Protein 5JR4 (pdb70)

Foldseek 3Di:
DWKFFPVGDIADPQADEDEDEFEWDQEAEAPGWTKDWQQRTMWDADPCLVPKKKKKWFAFKAFDQLQVPWKFWWKDFPRDIAGPRHDGIDGIDIHRGRDIGGGGIMMIIGTDPLAFFQSAAAFDFTMKIWMWMDIPPDGRTYIHIYTYGYHHTHGYDDAAKDKNDDDWDDDADPPFGKFWTDIWMAGAAWFWKKKFKDADAQDPQQFFHAFPDPFFDKPFKGKGKAAPNGTGHGPHIGIQTTHHSDIGDPRIMIGMDGRPDDIDDGDGDGDMDMDMDTD/DVDDDDDDDDDDD

Organism: Escherichia coli (strain UTI89 / UPEC) (NCBI:txid364106)

Solvent-accessible surface area: 13588 Å² total; per-residue (Å²): 13,17,2,106,1,67,79,53,64,59,2,91,113,39,13,35,77,6,60,0,103,2,116,10,47,85,89,5,49,95,62,100,84,3,70,3,61,0,31,80,36,0,47,0,38,2,34,130,39,127,92,28,39,3,36,0,14,1,23,118,2,35,9,89,45,10,2,116,78,16,17,66,17,64,0,66,2,93,60,52,69,51,84,13,65,14,108,72,69,10,88,140,24,75,14,96,37,123,80,45,101,60,0,30,2,12,0,72,0,40,8,44,116,75,14,13,0,30,14,0,114,56,52,34,47,0,0,23,0,37,0,72,4,36,22,94,136,74,116,39,74,45,79,0,38,0,33,0,46,0,72,40,51,0,40,2,61,30,63,42,23,53,26,46,40,162,109,15,82,10,97,10,66,71,62,102,23,59,28,99,8,96,1,42,2,25,0,25,164,85,77,90,4,5,0,66,0,37,43,99,29,51,38,117,51,55,11,20,3,45,31,72,15,114,63,76,75,3,119,10,6,1,0,24,0,24,53,127,79,88,84,8,37,5,97,69,91,22,83,26,22,79,0,19,49,50,67,44,67,0,33,4,35,0,28,24,9,141,68,78,45,148,37,60,50,12,65,3,58,0,79,0,8,0,34,20,57,97,200,72,57,0,41,0,25,0,48,10,107,14,89,137

Structure (mmCIF, N/CA/C/O backbone):
data_5JR4
#
_entry.id   5JR4
#
_cell.length_a   122.320
_cell.length_b   33.030
_cell.length_c   72.450
_cell.angle_alpha   90.00
_cell.angle_beta   120.62
_cell.angle_gamma   90.00
#
_symmetry.space_group_name_H-M   'C 1 2 1'
#
loop_
_entity.id
_entity.type
_entity.pdbx_description
1 polymer 'Type 1 fimbiral adhesin FimH'
2 polymer 'FimG N-terminal extension'
3 non-polymer GLYCEROL
4 non-polymer 'CALCIUM ION'
5 water water
#
loop_
_atom_site.group_PDB
_atom_site.id
_atom_site.type_symbol
_atom_site.label_atom_id
_atom_site.label_alt_id
_atom_site.label_comp_id
_atom_site.label_asym_id
_atom_site.label_entity_id
_atom_site.label_seq_id
_atom_site.pdbx_PDB_ins_code
_atom_site.Cartn_x
_atom_site.Cartn_y
_atom_site.Cartn_z
_atom_site.occupancy
_atom_site.B_iso_or_equiv
_atom_site.auth_seq_id
_atom_site.auth_comp_id
_atom_site.auth_asym_id
_atom_site.auth_atom_id
_atom_site.pdbx_PDB_model_num
ATOM 1 N N . PHE A 1 1 ? 42.565 -33.710 225.983 1.00 28.81 1 PHE A N 1
ATOM 2 C CA . PHE A 1 1 ? 42.041 -33.120 224.774 1.00 31.10 1 PHE A CA 1
ATOM 3 C C . PHE A 1 1 ? 40.997 -32.046 224.943 1.00 31.08 1 PHE A C 1
ATOM 4 O O . PHE A 1 1 ? 39.907 -32.285 225.368 1.00 34.62 1 PHE A O 1
ATOM 12 N N . ALA A 1 2 ? 41.351 -30.846 224.571 1.00 37.22 2 ALA A N 1
ATOM 13 C CA . ALA A 1 2 ? 40.442 -29.752 224.658 1.00 34.77 2 ALA A CA 1
ATOM 14 C C . ALA A 1 2 ? 40.462 -28.921 223.391 1.00 25.12 2 ALA A C 1
ATOM 15 O O . ALA A 1 2 ? 41.372 -28.965 222.627 1.00 24.97 2 ALA A O 1
ATOM 17 N N . CYS A 1 3 ? 39.425 -28.150 223.207 1.00 24.96 3 CYS A N 1
ATOM 18 C CA . CYS A 1 3 ? 39.272 -27.288 222.071 1.00 27.43 3 CYS A CA 1
ATOM 19 C C . CYS A 1 3 ? 38.842 -25.881 222.477 1.00 27.58 3 CYS A C 1
ATOM 20 O O . CYS A 1 3 ? 38.319 -25.658 223.506 1.00 27.00 3 CYS A O 1
ATOM 23 N N . LYS A 1 4 ? 39.073 -24.937 221.608 1.00 30.47 4 LYS A N 1
ATOM 24 C CA . LYS A 1 4 ? 38.712 -23.568 221.841 1.00 37.74 4 LYS A CA 1
ATOM 25 C C . LYS A 1 4 ? 38.481 -22.833 220.536 1.00 40.71 4 LYS A C 1
ATOM 26 O O . LYS A 1 4 ? 39.101 -23.085 219.559 1.00 35.38 4 LYS A O 1
ATOM 32 N N . THR A 1 5 ? 37.568 -21.893 220.584 1.00 43.81 5 THR A N 1
ATOM 33 C CA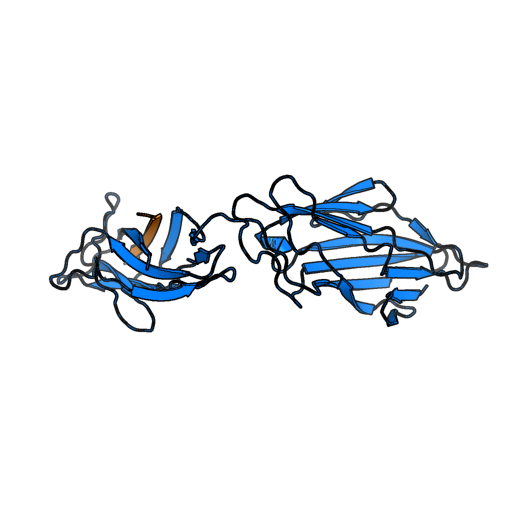 . THR A 1 5 ? 37.206 -21.053 219.493 1.00 35.39 5 THR A CA 1
ATOM 34 C C . THR A 1 5 ? 38.070 -19.863 219.502 1.00 39.52 5 THR A C 1
ATOM 35 O O . THR A 1 5 ? 38.697 -19.581 220.483 1.00 38.75 5 THR A O 1
ATOM 39 N N . ALA A 1 6 ? 38.093 -19.166 218.378 1.00 40.08 6 ALA A N 1
ATOM 40 C CA . ALA A 1 6 ? 38.852 -17.929 218.247 1.00 36.37 6 ALA A CA 1
ATOM 41 C C . ALA A 1 6 ? 38.216 -16.802 219.057 1.00 44.26 6 ALA A C 1
ATOM 42 O O . ALA A 1 6 ? 38.891 -15.845 219.437 1.00 47.20 6 ALA A O 1
ATOM 44 N N . ASN A 1 7 ? 36.918 -16.922 219.323 1.00 41.39 7 ASN A N 1
ATOM 45 C CA . ASN A 1 7 ? 36.194 -15.892 220.061 1.00 43.25 7 ASN A CA 1
ATOM 46 C C . ASN A 1 7 ? 35.922 -16.259 221.521 1.00 44.70 7 ASN A C 1
ATOM 47 O O . ASN A 1 7 ? 34.916 -15.840 222.093 1.00 43.42 7 ASN A O 1
ATOM 52 N N . GLY A 1 8 ? 36.812 -17.047 222.117 1.00 40.64 8 GLY A N 1
ATOM 53 C CA . GLY A 1 8 ? 36.736 -17.329 223.540 1.00 40.09 8 GLY A CA 1
ATOM 54 C C . GLY A 1 8 ? 36.151 -18.670 223.948 1.00 43.83 8 GLY A C 1
ATOM 55 O O . GLY A 1 8 ? 36.773 -19.407 224.714 1.00 36.89 8 GLY A O 1
ATOM 56 N N . THR A 1 9 ? 34.956 -18.981 223.450 1.00 45.70 9 THR A N 1
ATOM 57 C CA . THR A 1 9 ? 34.226 -20.183 223.859 1.00 40.68 9 THR A CA 1
ATOM 58 C C . THR A 1 9 ? 35.049 -21.458 223.673 1.00 42.70 9 THR A C 1
ATOM 59 O O . THR A 1 9 ? 35.642 -21.676 222.618 1.00 42.13 9 THR A O 1
ATOM 63 N N . ALA A 1 10 ? 35.083 -22.294 224.706 1.00 45.91 10 ALA A N 1
ATOM 64 C CA . ALA A 1 10 ? 35.880 -23.514 224.676 1.00 38.01 10 ALA A CA 1
ATOM 65 C C . ALA A 1 10 ? 35.064 -24.741 225.070 1.00 32.74 10 ALA A C 1
ATOM 66 O O . ALA A 1 10 ? 33.981 -24.623 225.643 1.00 27.01 10 ALA A O 1
ATOM 68 N N . ILE A 1 11 ? 35.590 -25.920 224.750 1.00 31.85 11 ILE A N 1
ATOM 69 C CA . ILE A 1 11 ? 34.990 -27.176 225.187 1.00 35.16 11 ILE A CA 1
ATOM 70 C C . ILE A 1 11 ? 36.039 -28.038 225.886 1.00 33.67 11 ILE A C 1
ATOM 71 O O . ILE A 1 11 ? 37.027 -28.438 225.272 1.00 33.03 11 ILE A O 1
ATOM 76 N N . PRO A 1 12 ? 35.825 -28.327 227.178 1.00 33.29 12 PRO A N 1
ATOM 77 C CA . PRO A 1 12 ? 36.798 -29.053 228.000 1.00 31.36 12 PRO A CA 1
ATOM 78 C C . PRO A 1 12 ? 36.829 -30.553 227.727 1.00 30.78 12 PRO A C 1
ATOM 79 O O . PRO A 1 12 ? 36.178 -31.033 226.799 1.00 33.71 12 PRO A O 1
ATOM 83 N N . ILE A 1 13 ? 37.588 -31.277 228.544 1.00 37.01 13 ILE A N 1
ATOM 84 C CA . ILE A 1 13 ? 37.703 -32.726 228.424 1.00 38.59 13 ILE A CA 1
ATOM 85 C C . ILE A 1 13 ? 36.361 -33.410 228.656 1.00 39.25 13 ILE A C 1
ATOM 86 O O . ILE A 1 13 ? 35.689 -33.154 229.655 1.00 42.88 13 ILE A O 1
ATOM 91 N N . GLY A 1 14 ? 35.977 -34.281 227.728 1.00 34.20 14 GLY A N 1
ATOM 92 C CA . GLY A 1 14 ? 34.737 -35.023 227.845 1.00 32.19 14 GLY A CA 1
ATOM 93 C C . GLY A 1 14 ? 33.741 -34.663 226.763 1.00 40.94 14 GLY A C 1
ATOM 94 O O . GLY A 1 14 ? 32.660 -35.246 226.681 1.00 45.67 14 GLY A O 1
ATOM 95 N N . GLY A 1 15 ? 34.107 -33.699 225.926 1.00 38.04 15 GLY A N 1
ATOM 96 C CA . GLY A 1 15 ? 33.234 -33.257 224.857 1.00 32.68 15 GLY A CA 1
ATOM 97 C C . GLY A 1 15 ? 32.271 -32.180 225.312 1.00 31.94 15 GLY A C 1
ATOM 98 O O . GLY A 1 15 ? 32.396 -31.646 226.414 1.00 34.72 15 GLY A O 1
ATOM 99 N N . GLY A 1 16 ? 31.305 -31.861 224.458 1.00 34.89 16 GLY A N 1
ATOM 100 C CA . GLY A 1 16 ? 30.357 -30.799 224.737 1.00 32.30 16 GLY A CA 1
ATOM 101 C C . GLY A 1 16 ? 30.102 -29.973 223.493 1.00 32.13 16 GLY A C 1
ATOM 102 O O . GLY A 1 16 ? 30.714 -30.211 222.455 1.00 28.35 16 GLY A O 1
ATOM 103 N N . SER A 1 17 ? 29.202 -28.999 223.596 1.00 41.51 17 SER A N 1
ATOM 104 C CA . SER A 1 17 ? 28.826 -28.182 222.446 1.00 26.10 17 SER A CA 1
ATOM 105 C C . SER A 1 17 ? 29.304 -26.740 222.586 1.00 30.03 17 SER A C 1
ATOM 106 O O . SER A 1 17 ? 29.569 -26.269 223.692 1.00 33.57 17 SER A O 1
ATOM 109 N N . ALA A 1 18 ? 29.409 -26.046 221.456 1.00 31.12 18 ALA A N 1
ATOM 110 C CA . ALA A 1 18 ? 29.815 -24.643 221.446 1.00 28.85 18 ALA A CA 1
ATOM 111 C C . ALA A 1 18 ? 29.299 -23.926 220.203 1.00 38.27 18 ALA A C 1
ATOM 112 O O . ALA A 1 18 ? 29.216 -24.513 219.123 1.00 36.53 18 ALA A O 1
ATOM 114 N N . ASN A 1 19 ? 28.954 -22.652 220.361 1.00 36.26 19 ASN A N 1
ATOM 115 C CA . ASN A 1 19 ? 28.477 -21.847 219.244 1.00 24.34 19 ASN A CA 1
ATOM 116 C C . ASN A 1 19 ? 29.599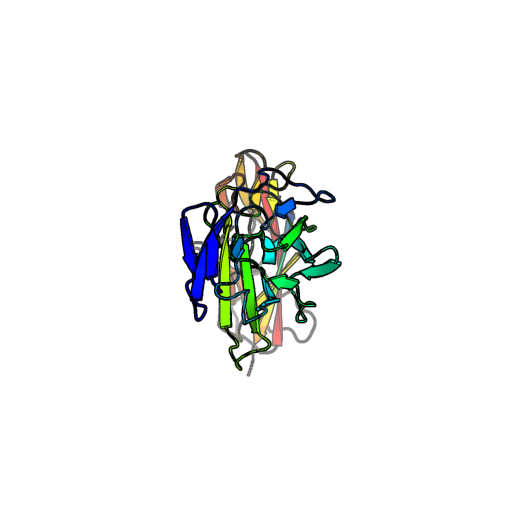 -21.038 218.605 1.00 29.29 19 ASN A C 1
ATOM 117 O O . ASN A 1 19 ? 30.208 -20.184 219.250 1.00 35.28 19 ASN A O 1
ATOM 122 N N . VAL A 1 20 ? 29.865 -21.316 217.333 1.00 34.17 20 VAL A N 1
ATOM 123 C CA . VAL A 1 20 ? 30.875 -20.589 216.573 1.00 25.44 20 VAL A CA 1
ATOM 124 C C . VAL A 1 20 ? 30.204 -19.549 215.683 1.00 26.00 20 VAL A C 1
ATOM 125 O O . VAL A 1 20 ? 29.179 -19.824 215.061 1.00 33.19 20 VAL A O 1
ATOM 129 N N . TYR A 1 21 ? 30.777 -18.351 215.633 1.00 28.78 21 TYR A N 1
ATOM 130 C CA . TYR A 1 21 ? 30.217 -17.268 214.835 1.00 30.66 21 TYR A CA 1
ATOM 131 C C . TYR A 1 21 ? 31.175 -16.872 213.717 1.00 34.11 21 TYR A C 1
ATOM 132 O O . TYR A 1 21 ? 32.222 -16.274 213.967 1.00 28.56 21 TYR A O 1
ATOM 141 N N . VAL A 1 22 ? 30.812 -17.206 212.481 1.00 36.64 22 VAL A N 1
ATOM 142 C CA . VAL A 1 22 ? 31.719 -16.998 211.356 1.00 34.34 22 VAL A CA 1
ATOM 143 C C . VAL A 1 22 ? 31.307 -15.833 210.460 1.00 23.57 22 VAL A C 1
ATOM 144 O O . VAL A 1 22 ? 30.121 -15.561 210.277 1.00 28.30 22 VAL A O 1
ATOM 148 N N . ASN A 1 23 ? 32.302 -15.139 209.915 1.00 22.12 23 ASN A N 1
ATOM 149 C CA . ASN A 1 23 ? 32.058 -14.119 208.905 1.00 26.55 23 ASN A CA 1
ATOM 150 C C . ASN A 1 23 ? 31.964 -14.761 207.528 1.00 30.08 23 ASN A C 1
ATOM 151 O O . ASN A 1 23 ? 32.788 -15.603 207.171 1.00 33.64 23 ASN A O 1
ATOM 156 N N . LEU A 1 24 ? 30.959 -14.369 206.755 1.00 29.69 24 LEU A N 1
ATOM 157 C CA . LEU A 1 24 ? 30.767 -14.944 205.431 1.00 25.14 24 LEU A CA 1
ATOM 158 C C . LEU A 1 24 ? 30.805 -13.880 204.350 1.00 22.15 24 LEU A C 1
ATOM 159 O O . LEU A 1 24 ? 30.525 -12.709 204.608 1.00 26.04 24 LEU A O 1
ATOM 164 N N . ALA A 1 25 ? 31.159 -14.295 203.138 1.00 24.49 25 ALA A N 1
ATOM 165 C CA . ALA A 1 25 ? 31.091 -13.413 201.984 1.00 23.50 25 ALA A CA 1
ATOM 166 C C . ALA A 1 25 ? 29.654 -12.941 201.804 1.00 25.18 25 ALA A C 1
ATOM 167 O O . ALA A 1 25 ? 28.748 -13.757 201.634 1.00 20.48 25 ALA A O 1
ATOM 169 N N . PRO A 1 26 ? 29.440 -11.618 201.853 1.00 24.67 26 PRO A N 1
ATOM 170 C CA . PRO A 1 26 ? 28.094 -11.043 201.783 1.00 23.07 26 PRO A CA 1
ATOM 171 C C . PRO A 1 26 ? 27.466 -11.212 200.403 1.00 24.29 26 PRO A C 1
ATOM 172 O O . PRO A 1 26 ? 26.248 -11.107 200.258 1.00 23.11 26 PRO A O 1
ATOM 176 N N . VAL A 1 27 ? 28.301 -11.467 199.400 1.00 22.97 27 VAL A N 1
ATOM 177 C CA . VAL A 1 27 ? 27.824 -11.694 198.042 1.00 20.31 27 VAL A CA 1
ATOM 178 C C . VAL A 1 27 ? 28.503 -12.911 197.423 1.00 22.12 27 VAL A C 1
ATOM 179 O O . VAL A 1 27 ? 29.728 -12.960 197.304 1.00 15.89 27 VAL A O 1
ATOM 183 N N . VAL A 1 28 ? 27.698 -13.897 197.038 1.00 23.48 28 VAL A N 1
ATOM 184 C CA . VAL A 1 28 ? 28.204 -15.067 196.333 1.00 26.63 28 VAL A CA 1
ATOM 185 C C . VAL A 1 28 ? 27.199 -15.478 195.257 1.00 23.76 28 VAL A C 1
ATOM 186 O O . VAL A 1 28 ? 25.991 -15.491 195.493 1.00 27.96 28 VAL A O 1
ATOM 190 N N . ASN A 1 29 ? 27.699 -15.787 194.066 1.00 20.01 29 ASN A N 1
ATOM 191 C CA . ASN A 1 29 ? 26.825 -16.093 192.940 1.00 21.22 29 ASN A CA 1
ATOM 192 C C . ASN A 1 29 ? 26.984 -17.531 192.459 1.00 24.93 29 ASN A C 1
ATOM 193 O O . ASN A 1 29 ? 27.874 -18.251 192.913 1.00 29.82 29 ASN A O 1
ATOM 198 N N . VAL A 1 30 ? 26.112 -17.942 191.542 1.00 20.67 30 VAL A N 1
ATOM 199 C CA . VAL A 1 30 ? 26.160 -19.281 190.962 1.00 22.89 30 VAL A CA 1
ATOM 200 C C . VAL A 1 30 ? 27.509 -19.544 190.293 1.00 24.20 30 VAL A C 1
ATOM 201 O O . VAL A 1 30 ? 27.981 -18.739 189.491 1.00 27.17 30 VAL A O 1
ATOM 205 N N . GLY A 1 31 ? 28.128 -20.669 190.638 1.00 26.46 31 GLY A N 1
ATOM 206 C CA . GLY A 1 31 ? 29.421 -21.027 190.085 1.00 21.13 31 GLY A CA 1
ATOM 207 C C . GLY A 1 31 ? 30.557 -20.614 190.999 1.00 26.46 31 GLY A C 1
ATOM 208 O O . GLY A 1 31 ? 31.657 -21.165 190.931 1.00 28.73 31 GLY A O 1
ATOM 209 N N . GLN A 1 32 ? 30.289 -19.637 191.857 1.00 26.22 32 GLN A N 1
ATOM 210 C CA . GLN A 1 32 ? 31.279 -19.168 192.819 1.00 25.39 32 GLN A CA 1
ATOM 211 C C . GLN A 1 32 ? 31.185 -19.970 194.111 1.00 27.51 32 GLN A C 1
ATOM 212 O O . GLN A 1 32 ? 30.127 -20.504 194.445 1.00 33.57 32 GLN A O 1
ATOM 218 N N . ASN A 1 33 ? 32.297 -20.057 194.833 1.00 31.48 33 ASN A N 1
ATOM 219 C CA . ASN A 1 33 ? 32.354 -20.863 196.046 1.00 30.73 33 ASN A CA 1
ATOM 220 C C . ASN A 1 33 ? 32.445 -20.038 197.324 1.00 25.93 33 ASN A C 1
ATOM 221 O O . ASN A 1 33 ? 33.430 -19.343 197.561 1.00 27.49 33 ASN A O 1
ATOM 226 N N . LEU A 1 34 ? 31.403 -20.126 198.141 1.00 22.51 34 LEU A N 1
ATOM 227 C CA . LEU A 1 34 ? 31.398 -19.546 199.475 1.00 21.38 34 LEU A CA 1
ATOM 228 C C . LEU A 1 34 ? 32.202 -20.432 200.422 1.00 26.53 34 LEU A C 1
ATOM 229 O O . LEU A 1 34 ? 31.821 -21.573 200.692 1.00 20.76 34 LEU A O 1
ATOM 234 N N . VAL A 1 35 ? 33.315 -19.904 200.920 1.00 29.58 35 VAL A N 1
ATOM 235 C CA . VAL A 1 35 ? 34.225 -20.694 201.739 1.00 26.42 35 VAL A CA 1
ATOM 236 C C . VAL A 1 35 ? 34.121 -20.353 203.222 1.00 23.98 35 VAL A C 1
ATOM 237 O O . VAL A 1 35 ? 34.401 -19.228 203.636 1.00 29.57 35 VAL A O 1
ATOM 241 N N . VAL A 1 36 ? 33.715 -21.338 204.014 1.00 25.16 36 VAL A N 1
ATOM 242 C CA . VAL A 1 36 ? 33.678 -21.209 205.462 1.00 32.58 36 VAL A CA 1
ATOM 243 C C . VAL A 1 36 ? 34.852 -21.974 206.064 1.00 27.83 36 VAL A C 1
ATOM 244 O O . VAL A 1 36 ? 34.727 -23.146 206.422 1.00 27.78 36 VAL A O 1
ATOM 248 N N . ASP A 1 37 ? 35.999 -21.307 206.156 1.00 28.95 37 ASP A N 1
ATOM 249 C CA . ASP A 1 37 ? 37.215 -21.932 206.664 1.00 25.29 37 ASP A CA 1
ATOM 250 C C . ASP A 1 37 ? 37.217 -21.946 208.186 1.00 23.57 37 ASP A C 1
ATOM 251 O O . ASP A 1 37 ? 37.342 -20.902 208.826 1.00 24.66 37 ASP A O 1
ATOM 256 N N . LEU A 1 38 ? 37.079 -23.135 208.761 1.00 24.89 38 LEU A N 1
ATOM 257 C CA . LEU A 1 38 ? 36.997 -23.277 210.210 1.00 32.99 38 LEU A CA 1
ATOM 258 C C . LEU A 1 38 ? 38.324 -23.697 210.833 1.00 28.94 38 LEU A C 1
ATOM 259 O O . LEU A 1 38 ? 38.372 -24.091 211.999 1.00 27.78 38 LEU A O 1
ATOM 264 N N . SER A 1 39 ? 39.400 -23.605 210.058 1.00 22.70 39 SER A N 1
ATOM 265 C CA . SER A 1 39 ? 40.732 -23.892 210.577 1.00 24.27 39 SER A CA 1
ATOM 266 C C . SER A 1 39 ? 41.363 -22.618 211.124 1.00 24.60 39 SER A C 1
ATOM 267 O O . SER A 1 39 ? 42.544 -22.589 211.467 1.00 28.10 39 SER A O 1
ATOM 270 N N . THR A 1 40 ? 40.565 -21.560 211.198 1.00 26.23 40 THR A N 1
ATOM 271 C CA . THR A 1 40 ? 41.034 -20.282 211.713 1.00 26.07 40 THR A CA 1
ATOM 272 C C . THR A 1 40 ? 40.269 -19.897 212.971 1.00 23.26 40 THR A C 1
ATOM 273 O O . THR A 1 40 ? 40.573 -18.890 213.609 1.00 23.85 40 THR A O 1
ATOM 277 N N . GLN A 1 41 ? 39.276 -20.705 213.326 1.00 24.92 41 GLN A N 1
ATOM 278 C CA . GLN A 1 41 ? 38.420 -20.398 214.465 1.00 27.67 41 GLN A CA 1
ATOM 279 C C . GLN A 1 41 ? 38.353 -21.534 215.482 1.00 31.00 41 GLN A C 1
ATOM 280 O O . GLN A 1 41 ? 38.350 -21.289 216.685 1.00 35.47 41 GLN A O 1
ATOM 286 N N . ILE A 1 42 ? 38.302 -22.773 215.002 1.00 31.12 42 ILE A N 1
ATOM 287 C CA . ILE A 1 42 ? 38.269 -23.928 215.895 1.00 30.30 42 ILE A CA 1
ATOM 288 C C . ILE A 1 42 ? 39.662 -24.530 216.066 1.00 29.68 42 ILE A C 1
ATOM 289 O O . ILE A 1 42 ? 40.290 -24.947 215.093 1.00 26.66 42 ILE A O 1
ATOM 294 N N . PHE A 1 43 ? 40.139 -24.569 217.307 1.00 30.16 43 PHE A N 1
ATOM 295 C CA . PHE A 1 43 ? 41.467 -25.102 217.602 1.00 26.05 43 PHE A CA 1
ATOM 296 C C . PHE A 1 43 ? 41.392 -26.199 218.657 1.00 32.28 43 PHE A C 1
ATOM 297 O O . PHE A 1 43 ? 40.498 -26.193 219.499 1.00 32.32 43 PHE A O 1
ATOM 305 N N . CYS A 1 44 ? 42.334 -27.135 218.610 1.00 32.18 44 CYS A N 1
ATOM 306 C CA . CYS A 1 44 ? 42.350 -28.253 219.548 1.00 29.11 44 CYS A CA 1
ATOM 307 C C . CYS A 1 44 ? 43.765 -28.626 219.973 1.00 30.32 44 CYS A C 1
ATOM 308 O O . CYS A 1 44 ? 44.735 -28.295 219.291 1.00 30.73 44 CYS A O 1
ATOM 311 N N . HIS A 1 45 ? 43.876 -29.323 221.100 1.00 23.37 45 HIS A N 1
ATOM 312 C CA . HIS A 1 45 ? 45.176 -29.771 221.589 1.00 29.83 45 HIS A CA 1
ATOM 313 C C . HIS A 1 45 ? 45.065 -31.008 222.473 1.00 32.28 45 HIS A C 1
ATOM 314 O O . HIS A 1 45 ? 44.035 -31.244 223.115 1.00 33.19 45 HIS A O 1
ATOM 321 N N . ASN A 1 46 ? 46.175 -31.720 222.555 1.00 29.67 46 ASN A N 1
ATOM 322 C CA . ASN A 1 46 ? 46.380 -32.914 223.359 1.00 32.28 46 ASN A CA 1
ATOM 323 C C . ASN A 1 46 ? 46.896 -32.556 224.735 1.00 29.33 46 ASN A C 1
ATOM 324 O O . ASN A 1 46 ? 47.873 -31.923 224.858 1.00 35.79 46 ASN A O 1
ATOM 329 N N . ASP A 1 47 ? 46.223 -32.989 225.768 1.00 30.76 47 ASP A N 1
ATOM 330 C CA . ASP A 1 47 ? 46.618 -32.659 227.127 1.00 35.89 47 ASP A CA 1
ATOM 331 C C . ASP A 1 47 ? 47.698 -33.528 227.750 1.00 31.03 47 ASP A C 1
ATOM 332 O O . ASP A 1 47 ? 48.326 -33.134 228.654 1.00 32.72 47 ASP A O 1
ATOM 337 N N . TYR A 1 48 ? 47.905 -34.707 227.216 1.00 35.61 48 TYR A N 1
ATOM 338 C CA . TYR A 1 48 ? 48.907 -35.599 227.705 1.00 33.78 48 TYR A CA 1
ATOM 339 C C . TYR A 1 48 ? 49.650 -36.219 226.544 1.00 34.70 48 TYR A C 1
ATOM 340 O O . TYR A 1 48 ? 49.573 -37.414 226.312 1.00 35.08 48 TYR A O 1
ATOM 349 N N . PRO A 1 49 ? 50.395 -35.325 225.800 1.00 28.73 49 PRO A N 1
ATOM 350 C CA . PRO A 1 49 ? 51.093 -35.921 224.669 1.00 32.27 49 PRO A CA 1
ATOM 351 C C . PRO A 1 49 ? 52.281 -36.772 224.974 1.00 34.35 49 PRO A C 1
ATOM 352 O O . PRO A 1 49 ? 52.849 -37.281 224.059 1.00 39.14 49 PRO A O 1
ATOM 356 N N . GLU A 1 50 ? 52.632 -36.930 226.228 1.00 32.19 50 GLU A N 1
ATOM 357 C CA . GLU A 1 50 ? 53.761 -37.714 226.602 1.00 31.95 50 GLU A CA 1
ATOM 358 C C . GLU A 1 50 ? 53.366 -39.138 226.870 1.00 33.52 50 GLU A C 1
ATOM 359 O O . GLU A 1 50 ? 54.197 -40.016 226.933 1.00 36.85 50 GLU A O 1
ATOM 365 N N . THR A 1 51 ? 52.076 -39.358 227.015 1.00 31.35 51 THR A N 1
ATOM 366 C CA . THR A 1 51 ? 51.567 -40.657 227.280 1.00 30.45 51 THR A CA 1
ATOM 367 C C . THR A 1 51 ? 50.460 -41.083 226.380 1.00 35.64 51 THR A C 1
ATOM 368 O O . THR A 1 51 ? 50.271 -42.252 226.178 1.00 38.65 51 THR A O 1
ATOM 372 N N . ILE A 1 52 ? 49.716 -40.124 225.859 1.00 42.55 52 ILE A N 1
ATOM 373 C CA . ILE A 1 52 ? 48.564 -40.398 225.022 1.00 39.88 52 ILE A CA 1
ATOM 374 C C . ILE A 1 52 ? 48.557 -39.693 223.683 1.00 34.50 52 ILE A C 1
ATOM 375 O O . ILE A 1 52 ? 48.933 -38.588 223.592 1.00 40.21 52 ILE A O 1
ATOM 380 N N . THR A 1 53 ? 48.131 -40.374 222.649 1.00 31.88 53 THR A N 1
ATOM 381 C CA . THR A 1 53 ? 47.993 -39.814 221.307 1.00 36.77 53 THR A CA 1
ATOM 382 C C . THR A 1 53 ? 46.516 -39.648 220.962 1.00 33.58 53 THR A C 1
ATOM 383 O O . THR A 1 53 ? 45.743 -40.599 221.068 1.00 29.85 53 THR A O 1
ATOM 387 N N . ASP A 1 54 ? 46.123 -38.445 220.549 1.00 36.14 54 ASP A N 1
ATOM 388 C CA . ASP A 1 54 ? 44.715 -38.176 220.268 1.00 30.92 54 ASP A CA 1
ATOM 389 C C . ASP A 1 54 ? 44.349 -38.390 218.799 1.00 29.28 54 ASP A C 1
ATOM 390 O O . ASP A 1 54 ? 45.129 -38.079 217.898 1.00 27.94 54 ASP A O 1
ATOM 395 N N . TYR A 1 55 ? 43.156 -38.914 218.569 1.00 28.15 55 TYR A N 1
ATOM 396 C CA . TYR A 1 55 ? 42.625 -39.157 217.228 1.00 29.48 55 TYR A CA 1
ATOM 397 C C . TYR A 1 55 ? 41.374 -38.351 217.043 1.00 26.76 55 TYR A C 1
ATOM 398 O O . TYR A 1 55 ? 40.506 -38.478 217.798 1.00 29.93 55 TYR A O 1
ATOM 407 N N . VAL A 1 56 ? 41.316 -37.502 216.027 1.00 24.80 56 VAL A N 1
ATOM 408 C CA . VAL A 1 56 ? 40.192 -36.607 215.794 1.00 25.97 56 VAL A CA 1
ATOM 409 C C . VAL A 1 56 ? 39.588 -36.671 214.414 1.00 30.41 56 VAL A C 1
ATOM 410 O O . VAL A 1 56 ? 40.266 -36.670 213.454 1.00 24.14 56 VAL A O 1
ATOM 414 N N . THR A 1 57 ? 38.275 -36.712 214.352 1.00 29.67 57 THR A N 1
ATOM 415 C CA . THR A 1 57 ? 37.584 -36.793 213.090 1.00 23.67 57 THR A CA 1
ATOM 416 C C . THR A 1 57 ? 36.400 -35.890 212.956 1.00 27.84 57 THR A C 1
ATOM 417 O O . THR A 1 57 ? 35.876 -35.422 213.908 1.00 27.20 57 THR A O 1
ATOM 421 N N . LEU A 1 58 ? 35.995 -35.674 211.720 1.00 28.36 58 LEU A N 1
ATOM 422 C CA . LEU A 1 58 ? 34.806 -34.941 211.405 1.00 27.94 58 LEU A CA 1
ATOM 423 C C . LEU A 1 58 ? 33.821 -36.091 211.258 1.00 25.32 58 LEU A C 1
ATOM 424 O O . LEU A 1 58 ? 33.716 -36.707 210.235 1.00 34.09 58 LEU A O 1
ATOM 429 N N . GLN A 1 59 ? 33.117 -36.383 212.318 1.00 21.15 59 GLN A N 1
ATOM 430 C CA . GLN A 1 59 ? 32.192 -37.473 212.329 1.00 29.54 59 GLN A CA 1
ATOM 431 C C . GLN A 1 59 ? 30.952 -37.278 211.484 1.00 35.37 59 GLN A C 1
ATOM 432 O O . GLN A 1 59 ? 30.639 -38.105 210.689 1.00 40.07 59 GLN A O 1
ATOM 438 N N . ARG A 1 60 ? 30.263 -36.171 211.651 1.00 33.34 60 ARG A N 1
ATOM 439 C CA . ARG A 1 60 ? 29.077 -35.909 210.906 1.00 34.62 60 ARG A CA 1
ATOM 440 C C . ARG A 1 60 ? 28.958 -34.447 210.751 1.00 29.29 60 ARG A C 1
ATOM 441 O O . ARG A 1 60 ? 29.317 -33.747 211.614 1.00 34.54 60 ARG A O 1
ATOM 449 N N . GLY A 1 61 ? 28.444 -33.999 209.625 1.00 32.14 61 GLY A N 1
ATOM 450 C CA . GLY A 1 61 ? 28.248 -32.584 209.375 1.00 27.38 61 GLY A CA 1
ATOM 451 C C . GLY A 1 61 ? 26.906 -32.331 208.717 1.00 33.48 61 GLY A C 1
ATOM 452 O O . GLY A 1 61 ? 26.616 -32.883 207.656 1.00 29.93 61 GLY A O 1
ATOM 453 N N . ALA A 1 62 ? 26.084 -31.498 209.347 1.00 31.48 62 ALA A N 1
ATOM 454 C CA . ALA A 1 62 ? 24.743 -31.224 208.844 1.00 32.80 62 ALA A CA 1
ATOM 455 C C . ALA A 1 62 ? 24.568 -29.757 208.464 1.00 32.49 62 ALA A C 1
ATOM 456 O O . ALA A 1 62 ? 25.150 -28.867 209.086 1.00 34.64 62 ALA A O 1
ATOM 458 N N . ALA A 1 63 ? 23.756 -29.518 207.438 1.00 33.81 63 ALA A N 1
ATOM 459 C CA . ALA A 1 63 ? 23.484 -28.167 206.966 1.00 29.85 63 ALA A CA 1
ATOM 460 C C . ALA A 1 63 ? 22.142 -27.666 207.489 1.00 30.90 63 ALA A C 1
ATOM 461 O O . ALA A 1 63 ? 21.180 -28.427 207.584 1.00 32.25 63 ALA A O 1
ATOM 463 N N . TYR A 1 64 ? 22.086 -26.382 207.826 1.00 28.12 64 TYR A N 1
ATOM 464 C CA . TYR A 1 64 ? 20.863 -25.777 208.341 1.00 29.61 64 TYR A CA 1
ATOM 465 C C . TYR A 1 64 ? 20.565 -24.446 207.662 1.00 31.96 64 TYR A C 1
ATOM 466 O O . TYR A 1 64 ? 21.379 -23.934 206.893 1.00 31.78 64 TYR A O 1
ATOM 475 N N . GLY A 1 65 ? 19.389 -23.897 207.954 1.00 25.10 65 GLY A N 1
ATOM 476 C CA . GLY A 1 65 ? 19.010 -22.574 207.494 1.00 23.44 65 GLY A CA 1
ATOM 477 C C . GLY A 1 65 ? 19.072 -22.372 205.993 1.00 24.26 65 GLY A C 1
ATOM 478 O O . GLY A 1 65 ? 18.415 -23.080 205.231 1.00 32.80 65 GLY A O 1
ATOM 479 N N . GLY A 1 66 ? 19.871 -21.398 205.571 1.00 27.96 66 GLY A N 1
ATOM 480 C CA . GLY A 1 66 ? 19.976 -21.046 204.167 1.00 30.13 66 GLY A CA 1
ATOM 481 C C . GLY A 1 66 ? 20.902 -21.950 203.379 1.00 29.49 66 GLY A C 1
ATOM 482 O O . GLY A 1 66 ? 20.773 -22.072 202.162 1.00 28.31 66 GLY A O 1
ATOM 483 N N . VAL A 1 67 ? 21.845 -22.579 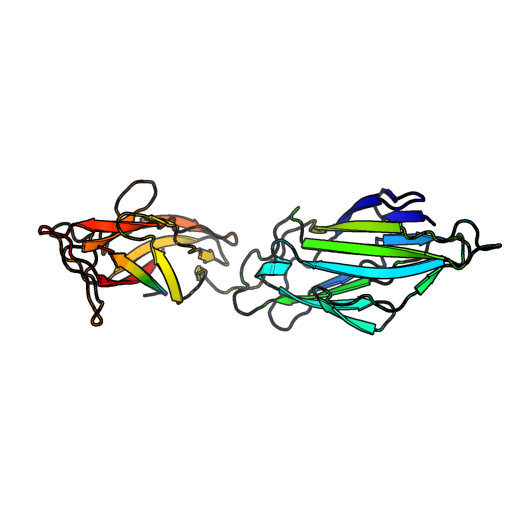204.072 1.00 22.26 67 VAL A N 1
ATOM 484 C CA . VAL A 1 67 ? 22.767 -23.510 203.434 1.00 24.57 67 VAL A CA 1
ATOM 485 C C . VAL A 1 67 ? 22.013 -24.753 202.970 1.00 25.82 67 VAL A C 1
ATOM 486 O O . VAL A 1 67 ? 22.267 -25.287 201.890 1.00 23.75 67 VAL A O 1
ATOM 490 N N . LEU A 1 68 ? 21.067 -25.191 203.793 1.00 29.49 68 LEU A N 1
ATOM 491 C CA . LEU A 1 68 ? 20.286 -26.391 203.520 1.00 24.90 68 LEU A CA 1
ATOM 492 C C . LEU A 1 68 ? 19.309 -26.200 202.362 1.00 30.84 68 LEU A C 1
ATOM 493 O O . LEU A 1 68 ? 18.937 -27.162 201.691 1.00 34.36 68 LEU A O 1
ATOM 498 N N . SER A 1 69 ? 18.903 -24.956 202.123 1.00 27.40 69 SER A N 1
ATOM 499 C CA . SER A 1 69 ? 17.834 -24.681 201.166 1.00 26.28 69 SER A CA 1
ATOM 500 C C . SER A 1 69 ? 18.278 -23.882 199.941 1.00 28.03 69 SER A C 1
ATOM 501 O O . SER A 1 69 ? 17.490 -23.679 199.016 1.00 27.58 69 SER A O 1
ATOM 504 N N . SER A 1 70 ? 19.527 -23.428 199.928 1.00 24.98 70 SER A N 1
ATOM 505 C CA . SER A 1 70 ? 20.002 -22.590 198.830 1.00 24.06 70 SER A C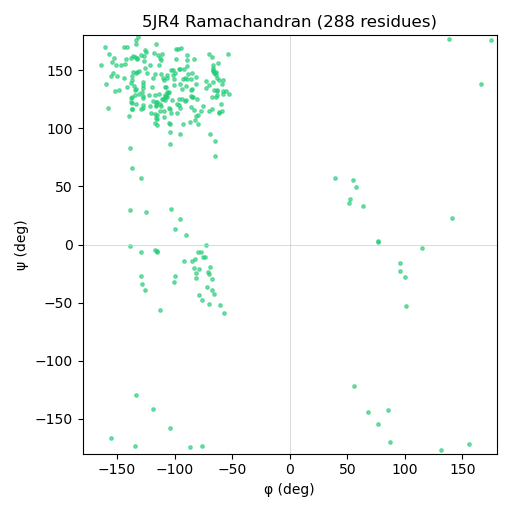A 1
ATOM 506 C C . SER A 1 70 ? 21.416 -22.939 198.378 1.00 21.87 70 SER A C 1
ATOM 507 O O . SER A 1 70 ? 21.941 -22.327 197.448 1.00 21.35 70 SER A O 1
ATOM 510 N N . PHE A 1 71 ? 22.034 -23.918 199.029 1.00 23.81 71 PHE A N 1
ATOM 511 C CA . PHE A 1 71 ? 23.427 -24.241 198.742 1.00 23.32 71 PHE A CA 1
ATOM 512 C C . PHE A 1 71 ? 23.694 -25.739 198.618 1.00 25.08 71 PHE A C 1
ATOM 513 O O . PHE A 1 71 ? 23.206 -26.539 199.417 1.00 28.22 71 PHE A O 1
ATOM 521 N N . SER A 1 72 ? 24.469 -26.104 197.602 1.00 29.56 72 SER A N 1
ATOM 522 C CA . SER A 1 72 ? 25.044 -27.441 197.503 1.00 28.63 72 SER A CA 1
ATOM 523 C C . SER A 1 72 ? 26.495 -27.336 197.944 1.00 29.40 72 SER A C 1
ATOM 524 O O . SER A 1 72 ? 27.136 -26.318 197.704 1.00 28.57 72 SER A O 1
ATOM 527 N N . GLY A 1 73 ? 27.029 -28.366 198.590 1.00 29.92 73 GLY A N 1
ATOM 528 C CA . GLY A 1 73 ? 28.353 -28.217 199.158 1.00 29.08 73 GLY A CA 1
ATOM 529 C C . GLY A 1 73 ? 29.242 -29.428 199.340 1.00 27.36 73 GLY A C 1
ATOM 530 O O . GLY A 1 73 ? 28.788 -30.574 199.358 1.00 26.86 73 GLY A O 1
ATOM 531 N N . THR A 1 74 ? 30.535 -29.150 199.478 1.00 30.31 74 THR A N 1
ATOM 532 C CA . THR A 1 74 ? 31.514 -30.160 199.859 1.00 30.15 74 THR A CA 1
ATOM 533 C C . THR A 1 74 ? 32.265 -29.679 201.095 1.00 24.93 74 THR A C 1
ATOM 534 O O . THR A 1 74 ? 32.196 -28.504 201.450 1.00 23.42 74 THR A O 1
ATOM 538 N N . VAL A 1 75 ? 32.983 -30.585 201.748 1.00 29.40 75 VAL A N 1
ATOM 539 C CA . VAL A 1 75 ? 33.749 -30.227 202.932 1.00 23.98 75 VAL A CA 1
ATOM 540 C C . VAL A 1 75 ? 35.203 -30.682 202.810 1.00 26.84 75 VAL A C 1
ATOM 541 O O . VAL A 1 75 ? 35.490 -31.822 202.432 1.00 27.89 75 VAL A O 1
ATOM 545 N N . LYS A 1 76 ? 36.113 -29.760 203.111 1.00 29.90 76 LYS A N 1
ATOM 546 C CA . LYS A 1 76 ? 37.542 -30.031 203.137 1.00 28.20 76 LYS A CA 1
ATOM 547 C C . LYS A 1 76 ? 37.970 -30.469 204.533 1.00 30.05 76 LYS A C 1
ATOM 548 O O . LYS A 1 76 ? 37.740 -29.758 205.516 1.00 28.02 76 LYS A O 1
ATOM 554 N N . TYR A 1 77 ? 38.586 -31.643 204.611 1.00 30.91 77 TYR A N 1
ATOM 555 C CA . TYR A 1 77 ? 39.136 -32.151 205.859 1.00 28.39 77 TYR A CA 1
ATOM 556 C C . TYR A 1 77 ? 40.511 -32.769 205.623 1.00 24.57 77 TYR A C 1
ATOM 557 O O . TYR A 1 77 ? 40.645 -33.754 204.892 1.00 30.09 77 TYR A O 1
ATOM 566 N N . ASN A 1 78 ? 41.524 -32.168 206.240 1.00 28.69 78 ASN A N 1
ATOM 567 C CA . ASN A 1 78 ? 42.905 -32.635 2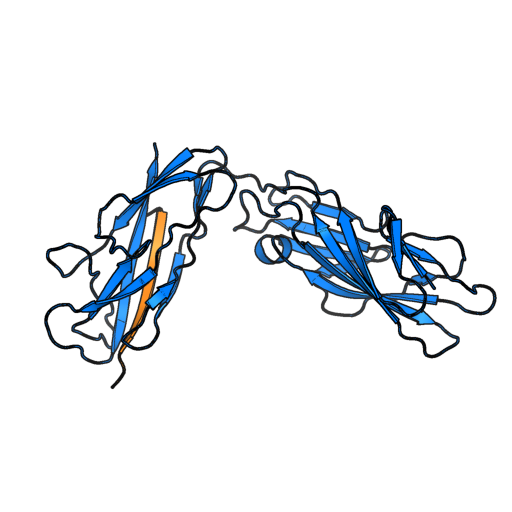06.149 1.00 32.86 78 ASN A CA 1
ATOM 568 C C . ASN A 1 78 ? 43.369 -32.850 204.711 1.00 27.12 78 ASN A C 1
ATOM 569 O O . ASN A 1 78 ? 44.125 -33.778 204.425 1.00 26.85 78 ASN A O 1
ATOM 574 N N . GLY A 1 79 ? 42.902 -31.992 203.809 1.00 28.28 79 GLY A N 1
ATOM 575 C CA . GLY A 1 79 ? 43.313 -32.049 202.418 1.00 31.83 79 GLY A CA 1
ATOM 576 C C . GLY A 1 79 ? 42.374 -32.814 201.502 1.00 27.23 79 GLY A C 1
ATOM 577 O O . GLY A 1 79 ? 42.461 -32.689 200.282 1.00 27.70 79 GLY A O 1
ATOM 578 N N . SER A 1 80 ? 41.476 -33.607 202.079 1.00 26.23 80 SER A N 1
ATOM 579 C CA . SER A 1 80 ? 40.564 -34.416 201.275 1.00 22.38 80 SER A CA 1
ATOM 580 C C . SER A 1 80 ? 39.170 -33.803 201.237 1.00 30.24 80 SER A C 1
ATOM 581 O O . SER A 1 80 ? 38.756 -33.141 202.182 1.00 29.54 80 SER A O 1
ATOM 584 N N . SER A 1 81 ? 38.444 -34.022 200.145 1.00 24.35 81 SER A N 1
ATOM 585 C CA . SER A 1 81 ? 37.099 -33.471 200.015 1.00 20.93 81 SER A CA 1
ATOM 586 C C . SER A 1 81 ? 36.028 -34.547 200.163 1.00 29.88 81 SER A C 1
ATOM 587 O O . SER A 1 81 ? 36.203 -35.682 199.717 1.00 29.19 81 SER A O 1
ATOM 590 N N . TYR A 1 82 ? 34.919 -34.179 200.798 1.00 27.38 82 TYR A N 1
ATOM 591 C CA . TYR A 1 82 ? 33.830 -35.113 201.060 1.00 24.57 82 TYR A CA 1
ATOM 592 C C . TYR A 1 82 ? 32.484 -34.442 200.793 1.00 26.08 82 TYR A C 1
ATOM 593 O O . TYR A 1 82 ? 32.406 -33.218 200.742 1.00 25.05 82 TYR A O 1
ATOM 602 N N . PRO A 1 83 ? 31.421 -35.239 200.597 1.00 28.64 83 PRO A N 1
ATOM 603 C CA . PRO A 1 83 ? 30.093 -34.646 200.400 1.00 26.16 83 PRO A CA 1
ATOM 604 C C . PRO A 1 83 ? 29.624 -33.827 201.600 1.00 25.55 83 PRO A C 1
ATOM 605 O O . PRO A 1 83 ? 29.873 -34.219 202.739 1.00 35.72 83 PRO A O 1
ATOM 609 N N . PHE A 1 84 ? 28.963 -32.702 201.346 1.00 28.73 84 PHE A N 1
ATOM 610 C CA . PHE A 1 84 ? 28.353 -31.927 202.421 1.00 32.78 84 PHE A CA 1
ATOM 611 C C . PHE A 1 84 ? 26.879 -31.661 202.116 1.00 36.16 84 PHE A C 1
ATOM 612 O O . PHE A 1 84 ? 26.551 -31.145 201.047 1.00 41.52 84 PHE A O 1
ATOM 620 N N . PRO A 1 85 ? 25.979 -32.010 203.053 1.00 35.33 85 PRO A N 1
ATOM 621 C CA . PRO A 1 85 ? 26.229 -32.599 204.377 1.00 32.23 85 PRO A CA 1
ATOM 622 C C . PRO A 1 85 ? 26.849 -33.997 204.320 1.00 33.24 85 PRO A C 1
ATOM 623 O O . PRO A 1 85 ? 26.579 -34.758 203.391 1.00 35.90 85 PRO A O 1
ATOM 627 N N . THR A 1 86 ? 27.684 -34.309 205.307 1.00 36.48 86 THR A N 1
ATOM 628 C CA . THR A 1 86 ? 28.457 -35.545 205.310 1.00 31.27 86 THR A CA 1
ATOM 629 C C . THR A 1 86 ? 27.577 -36.781 205.439 1.00 31.84 86 THR A C 1
ATOM 630 O O . THR A 1 86 ? 26.473 -36.721 205.980 1.00 38.20 86 THR A O 1
ATOM 634 N N . THR A 1 87 ? 28.085 -37.903 204.942 1.00 37.33 87 THR A N 1
ATOM 635 C CA . THR A 1 87 ? 27.346 -39.158 204.953 1.00 40.92 87 THR A CA 1
ATOM 636 C C . THR A 1 87 ? 28.181 -40.293 205.541 1.00 39.22 87 THR A C 1
ATOM 637 O O . THR A 1 87 ? 27.687 -41.403 205.731 1.00 40.99 87 THR A O 1
ATOM 641 N N . SER A 1 88 ? 29.448 -40.010 205.820 1.00 30.40 88 SER A N 1
ATOM 642 C CA . SER A 1 88 ? 30.339 -40.996 206.418 1.00 32.79 88 SER A CA 1
ATOM 643 C C . SER A 1 88 ? 31.400 -40.312 207.269 1.00 41.56 88 SER A C 1
ATOM 644 O O . SER A 1 88 ? 31.738 -39.151 207.036 1.00 41.87 88 SER A O 1
ATOM 647 N N . GLU A 1 89 ? 31.921 -41.033 208.257 1.00 38.23 89 GLU A N 1
ATOM 648 C CA . GLU A 1 89 ? 32.992 -40.503 209.090 1.00 29.43 89 GLU A CA 1
ATOM 649 C C . GLU A 1 89 ? 34.283 -40.402 208.283 1.00 30.20 89 GLU A C 1
ATOM 650 O O . GLU A 1 89 ? 34.622 -41.304 207.516 1.00 25.54 89 GLU A O 1
ATOM 656 N N . THR A 1 90 ? 34.990 -39.293 208.459 1.00 26.98 90 THR A N 1
ATOM 657 C CA . THR A 1 90 ? 36.227 -39.026 207.734 1.00 25.57 90 THR A CA 1
ATOM 658 C C . THR A 1 90 ? 37.408 -39.710 208.422 1.00 22.07 90 THR A C 1
ATOM 659 O O . THR A 1 90 ? 37.310 -40.077 209.594 1.00 31.61 90 THR A O 1
ATOM 663 N N . PRO A 1 91 ? 38.518 -39.914 207.690 1.00 20.01 91 PRO A N 1
ATOM 664 C CA . PRO A 1 91 ? 39.773 -40.345 208.317 1.00 20.62 91 PRO A CA 1
ATOM 665 C C . PRO A 1 91 ? 40.209 -39.433 209.466 1.00 27.91 91 PRO A C 1
ATOM 666 O O . PRO A 1 91 ? 39.721 -38.309 209.585 1.00 28.77 91 PRO A O 1
ATOM 670 N N . ARG A 1 92 ? 41.128 -39.912 210.297 1.00 25.20 92 ARG A N 1
ATOM 671 C CA . ARG A 1 92 ? 41.494 -39.186 211.508 1.00 24.98 92 ARG A CA 1
ATOM 672 C C . ARG A 1 92 ? 42.723 -38.300 211.338 1.00 24.51 92 ARG A C 1
ATOM 673 O O . ARG A 1 92 ? 43.607 -38.570 210.524 1.00 26.90 92 ARG A O 1
ATOM 681 N N . VAL A 1 93 ? 42.752 -37.227 212.118 1.00 24.78 93 VAL A N 1
ATOM 682 C CA . VAL A 1 93 ? 43.927 -36.387 212.254 1.00 24.75 93 VAL A CA 1
ATOM 683 C C . VAL A 1 93 ? 44.516 -36.631 213.638 1.00 25.32 93 VAL A C 1
ATOM 684 O O . VAL A 1 93 ? 43.785 -36.702 214.631 1.00 24.16 93 VAL A O 1
ATOM 688 N N . VAL A 1 94 ? 45.834 -36.783 213.695 1.00 25.06 94 VAL A N 1
ATOM 689 C CA . VAL A 1 94 ? 46.524 -37.039 214.950 1.00 24.88 94 VAL A CA 1
ATOM 690 C C . VAL A 1 94 ? 46.846 -35.745 215.687 1.00 19.65 94 VAL A C 1
ATOM 691 O O . VAL A 1 94 ? 47.434 -34.825 215.119 1.00 20.05 94 VAL A O 1
ATOM 695 N N . TYR A 1 95 ? 46.445 -35.678 216.951 1.00 25.67 95 TYR A N 1
ATOM 696 C CA . TYR A 1 95 ? 46.828 -34.570 217.819 1.00 32.84 95 TYR A CA 1
ATOM 697 C C . TYR A 1 95 ? 47.769 -35.077 218.907 1.00 25.22 95 TYR A C 1
ATOM 698 O O . TYR A 1 95 ? 47.407 -35.949 219.704 1.00 33.79 95 TYR A O 1
ATOM 707 N N . ASN A 1 96 ? 48.983 -34.532 218.923 1.00 24.60 96 ASN A N 1
ATOM 708 C CA . ASN A 1 96 ? 50.046 -35.026 219.793 1.00 29.68 96 ASN A CA 1
ATOM 709 C C . ASN A 1 96 ? 50.870 -33.909 220.427 1.00 25.55 96 ASN A C 1
ATOM 710 O O . ASN A 1 96 ? 52.056 -34.085 220.705 1.00 23.46 96 ASN A O 1
ATOM 715 N N . SER A 1 97 ? 50.240 -32.761 220.648 1.00 29.24 97 SER A N 1
ATOM 716 C CA . SER A 1 97 ? 50.919 -31.615 221.239 1.00 17.74 97 SER A CA 1
ATOM 717 C C . SER A 1 97 ? 49.959 -30.808 222.103 1.00 22.06 97 SER A C 1
ATOM 718 O O . SER A 1 97 ? 48.752 -30.806 221.866 1.00 31.19 97 SER A O 1
ATOM 721 N N . ARG A 1 98 ? 50.518 -30.111 223.063 1.00 19.51 98 ARG A N 1
ATOM 722 C CA . ARG A 1 98 ? 49.772 -29.294 223.959 1.00 26.06 98 ARG A CA 1
ATOM 723 C C . ARG A 1 98 ? 49.457 -27.953 223.371 1.00 24.28 98 ARG A C 1
ATOM 724 O O . ARG A 1 98 ? 48.643 -27.221 223.875 1.00 20.35 98 ARG A O 1
ATOM 732 N N . THR A 1 99 ? 50.128 -27.677 222.279 1.00 24.74 99 THR A N 1
ATOM 733 C CA . THR A 1 99 ? 49.938 -26.495 221.479 1.00 36.95 99 THR A CA 1
ATOM 734 C C . THR A 1 99 ? 48.640 -26.598 220.640 1.00 37.27 99 THR A C 1
ATOM 735 O O . THR A 1 99 ? 48.488 -27.473 219.838 1.00 30.55 99 THR A O 1
ATOM 739 N N . ASP A 1 100 ? 47.719 -25.680 220.866 1.00 31.38 100 ASP A N 1
ATOM 740 C CA . ASP A 1 100 ? 46.465 -25.669 220.174 1.00 33.67 100 ASP A CA 1
ATOM 741 C C . ASP A 1 100 ? 46.581 -25.499 218.669 1.00 33.52 100 ASP A C 1
ATOM 742 O O . ASP A 1 100 ? 46.982 -24.490 218.208 1.00 37.80 100 ASP A O 1
ATOM 747 N N . LYS A 1 101 ? 46.211 -26.503 217.912 1.00 32.57 101 LYS A N 1
ATOM 748 C CA . LYS A 1 101 ? 46.297 -26.443 216.478 1.00 29.91 101 LYS A CA 1
ATOM 749 C C . LYS A 1 101 ? 44.948 -26.455 215.782 1.00 30.81 101 LYS A C 1
ATOM 750 O O . LYS A 1 101 ? 43.986 -26.940 216.294 1.00 29.31 101 LYS A O 1
ATOM 756 N N . PRO A 1 102 ? 44.901 -25.895 214.595 1.00 32.78 102 PRO A N 1
ATOM 757 C CA . PRO A 1 102 ? 43.652 -25.773 213.832 1.00 27.17 102 PRO A CA 1
ATOM 758 C C . PRO A 1 102 ? 42.973 -27.108 213.541 1.00 28.96 102 PRO A C 1
ATOM 759 O O . PRO A 1 102 ? 43.643 -28.085 213.206 1.00 26.60 102 PRO A O 1
ATOM 763 N N . TRP A 1 103 ? 41.651 -27.141 213.677 1.00 27.28 103 TRP A N 1
ATOM 764 C CA . TRP A 1 103 ? 40.864 -28.279 213.222 1.00 28.17 103 TRP A CA 1
ATOM 765 C C . TRP A 1 103 ? 40.623 -28.124 211.723 1.00 24.14 103 TRP A C 1
ATOM 766 O O . TRP A 1 103 ? 39.841 -27.270 211.305 1.00 20.48 103 TRP A O 1
ATOM 777 N N . PRO A 1 104 ? 41.302 -28.949 210.911 1.00 23.77 104 PRO A N 1
ATOM 778 C CA . PRO A 1 104 ? 41.322 -28.794 209.451 1.00 20.31 104 PRO A CA 1
ATOM 779 C C . PRO A 1 104 ? 39.958 -29.009 208.807 1.00 24.54 104 PRO A C 1
ATOM 780 O O . PRO A 1 104 ? 39.720 -30.056 208.208 1.00 28.73 104 PRO A O 1
ATOM 784 N N . VAL A 1 105 ? 39.075 -28.023 208.930 1.00 19.29 105 VAL A N 1
ATOM 785 C CA . VAL A 1 105 ? 37.736 -28.124 208.365 1.00 25.10 105 VAL A CA 1
ATOM 786 C C . VAL A 1 105 ? 37.377 -26.877 207.563 1.00 27.96 105 VAL A C 1
ATOM 787 O O . VAL A 1 105 ? 37.522 -25.754 208.047 1.00 30.45 105 VAL A O 1
ATOM 791 N N . ALA A 1 106 ? 36.910 -27.080 206.335 1.00 29.34 106 ALA A N 1
ATOM 792 C CA . ALA A 1 106 ? 36.454 -25.973 205.501 1.00 29.90 106 ALA A CA 1
ATOM 793 C C . ALA A 1 106 ? 35.159 -26.340 204.785 1.00 26.63 106 ALA A C 1
ATOM 794 O O . ALA A 1 106 ? 34.954 -27.490 204.415 1.00 24.28 106 ALA A O 1
ATOM 796 N N . LEU A 1 107 ? 34.281 -25.363 204.599 1.00 30.16 107 LEU A N 1
ATOM 797 C CA . LEU A 1 107 ? 33.027 -25.607 203.897 1.00 24.97 107 LEU A CA 1
ATOM 798 C C . LEU A 1 107 ? 33.012 -24.906 202.545 1.00 22.97 107 LEU A C 1
ATOM 799 O O . LEU A 1 107 ? 33.239 -23.704 202.460 1.00 25.27 107 LEU A O 1
ATOM 804 N N . TYR A 1 108 ? 32.754 -25.665 201.487 1.00 29.09 108 TYR A N 1
ATOM 805 C CA . TYR A 1 108 ? 32.640 -25.097 200.149 1.00 22.22 108 TYR A CA 1
ATOM 806 C C . TYR A 1 108 ? 31.192 -25.143 199.689 1.00 25.03 108 TYR A C 1
ATOM 807 O O . TYR A 1 108 ? 30.658 -26.218 199.408 1.00 31.37 108 TYR A O 1
ATOM 816 N N . LEU A 1 109 ? 30.564 -23.972 199.613 1.00 23.90 109 LEU A N 1
ATOM 817 C CA . LEU A 1 109 ? 29.134 -23.880 199.338 1.00 20.81 109 LEU A CA 1
ATOM 818 C C . LEU A 1 109 ? 28.826 -23.071 198.078 1.00 24.87 109 LEU A C 1
ATOM 819 O O . LEU A 1 109 ? 29.145 -21.890 197.997 1.00 23.81 109 LEU A O 1
ATOM 824 N N . THR A 1 110 ? 28.194 -23.716 197.103 1.00 26.94 110 THR A N 1
ATOM 825 C CA . THR A 1 110 ? 27.784 -23.056 195.869 1.00 21.95 110 THR A CA 1
ATOM 826 C C . THR A 1 110 ? 26.269 -22.865 195.853 1.00 22.44 110 THR A C 1
ATOM 827 O O . THR A 1 110 ? 25.526 -23.779 196.213 1.00 22.81 110 THR A O 1
ATOM 831 N N . PRO A 1 111 ? 25.806 -21.671 195.448 1.00 19.38 111 PRO A N 1
ATOM 832 C CA . PRO A 1 111 ? 24.366 -21.409 195.344 1.00 20.33 111 PRO A CA 1
ATOM 833 C C . PRO A 1 111 ? 23.681 -22.301 194.310 1.00 23.84 111 PRO A C 1
ATOM 834 O O . PRO A 1 111 ? 24.267 -22.597 193.268 1.00 26.60 111 PRO A O 1
ATOM 838 N N . VAL A 1 112 ? 22.455 -22.725 194.601 1.00 20.80 112 VAL A N 1
ATOM 839 C CA . VAL A 1 112 ? 21.683 -23.526 193.658 1.00 21.54 112 VAL A CA 1
ATOM 840 C C . VAL A 1 112 ? 20.916 -22.631 192.689 1.00 22.86 112 VAL A C 1
ATOM 841 O O . VAL A 1 112 ? 21.079 -21.411 192.697 1.00 23.08 112 VAL A O 1
ATOM 845 N N . SER A 1 113 ? 20.082 -23.244 191.856 1.00 26.09 113 SER A N 1
ATOM 846 C CA . SER A 1 113 ? 19.312 -22.510 190.857 1.00 23.47 113 SER A CA 1
ATOM 847 C C . SER A 1 113 ? 18.285 -21.576 191.489 1.00 22.59 113 SER A C 1
ATOM 848 O O . SER A 1 113 ? 18.113 -20.439 191.051 1.00 20.27 113 SER A O 1
ATOM 851 N N . SER A 1 114 ? 17.608 -22.064 192.523 1.00 17.48 114 SER A N 1
ATOM 852 C CA . SER A 1 114 ? 16.524 -21.316 193.149 1.00 21.88 114 SER A CA 1
ATOM 853 C C . SER A 1 114 ? 17.031 -20.236 194.106 1.00 27.07 114 SER A C 1
ATOM 854 O O . SER A 1 114 ? 16.247 -19.439 194.620 1.00 21.95 114 SER A O 1
ATOM 857 N N . ALA A 1 115 ? 18.340 -20.215 194.342 1.00 24.30 115 ALA A N 1
ATOM 858 C CA . ALA A 1 115 ? 18.940 -19.220 195.224 1.00 19.31 115 ALA A CA 1
ATOM 859 C C . ALA A 1 115 ? 18.808 -17.818 194.635 1.00 21.43 115 ALA A C 1
ATOM 860 O O . ALA A 1 115 ? 18.829 -17.642 193.417 1.00 29.24 115 ALA A O 1
ATOM 862 N N . GLY A 1 116 ? 18.670 -16.827 195.510 1.00 17.56 116 GLY A N 1
ATOM 863 C CA . GLY A 1 116 ? 18.497 -15.447 195.092 1.00 17.17 116 GLY A CA 1
ATOM 864 C C . GLY A 1 116 ? 18.031 -14.579 196.245 1.00 21.63 116 GLY A C 1
ATOM 865 O O . GLY A 1 116 ? 17.172 -14.985 197.027 1.00 25.29 116 GLY A O 1
ATOM 866 N N . GLY A 1 117 ? 18.593 -13.379 196.352 1.00 21.25 117 GLY A N 1
ATOM 867 C CA . GLY A 1 117 ? 18.296 -12.507 197.474 1.00 25.08 117 GLY A CA 1
ATOM 868 C C . GLY A 1 117 ? 19.043 -12.966 198.713 1.00 23.79 117 GLY A C 1
ATOM 869 O O . GLY A 1 117 ? 20.088 -13.605 198.603 1.00 20.44 117 GLY A O 1
ATOM 870 N N . VAL A 1 118 ? 18.512 -12.649 199.891 1.00 17.16 118 VAL A N 1
ATOM 871 C CA . VAL A 1 118 ? 19.147 -13.066 201.139 1.00 27.77 118 VAL A CA 1
ATOM 872 C C . VAL A 1 118 ? 19.032 -14.576 201.327 1.00 24.35 118 VAL A C 1
ATOM 873 O O . VAL A 1 118 ? 18.024 -15.074 201.830 1.00 29.03 118 VAL A O 1
ATOM 877 N N . ALA A 1 119 ? 20.068 -15.299 200.913 1.00 20.15 119 ALA A N 1
ATOM 878 C CA . ALA A 1 119 ? 20.075 -16.754 201.009 1.00 24.90 119 ALA A CA 1
ATOM 879 C C . ALA A 1 119 ? 20.400 -17.198 202.430 1.00 24.14 119 ALA A C 1
ATOM 880 O O . ALA A 1 119 ? 19.774 -18.110 202.967 1.00 20.23 119 ALA A O 1
ATOM 882 N N . ILE A 1 120 ? 21.384 -16.542 203.032 1.00 25.36 120 ILE A N 1
ATOM 883 C CA . ILE A 1 120 ? 21.759 -16.808 204.413 1.00 21.63 120 ILE A CA 1
ATOM 884 C C . ILE A 1 120 ? 21.609 -15.533 205.232 1.00 17.64 120 ILE A C 1
ATOM 885 O O . ILE A 1 120 ? 22.332 -14.566 205.010 1.00 20.11 120 ILE A O 1
ATOM 890 N N . LYS A 1 121 ? 20.670 -15.519 206.170 1.00 20.18 121 LYS A N 1
ATOM 891 C CA . LYS A 1 121 ? 20.437 -14.310 206.949 1.00 26.16 121 LYS A CA 1
ATOM 892 C C . LYS A 1 121 ? 21.312 -14.288 208.199 1.00 27.13 121 LYS A C 1
ATOM 893 O O . LYS A 1 121 ? 21.786 -15.328 208.662 1.00 27.61 121 LYS A O 1
ATOM 899 N N . ALA A 1 122 ? 21.514 -13.089 208.736 1.00 27.83 122 ALA A N 1
ATOM 900 C CA . ALA A 1 122 ? 22.424 -12.871 209.851 1.00 30.28 122 ALA A CA 1
ATOM 901 C C . ALA A 1 122 ? 21.945 -13.546 211.129 1.00 34.57 122 ALA A C 1
ATOM 902 O O . ALA A 1 122 ? 20.752 -13.553 211.432 1.00 33.04 122 ALA A O 1
ATOM 904 N N . GLY A 1 123 ? 22.891 -14.119 211.867 1.00 29.21 123 GLY A N 1
ATOM 905 C CA . GLY A 1 123 ? 22.603 -14.743 213.144 1.00 23.44 123 GLY A CA 1
ATOM 906 C C . GLY A 1 123 ? 21.955 -16.109 213.029 1.00 28.96 123 GLY A C 1
ATOM 907 O O . GLY A 1 123 ? 21.631 -16.729 214.041 1.00 22.27 123 GLY A O 1
ATOM 908 N N . SER A 1 124 ? 21.770 -16.580 211.799 1.00 34.11 124 SER A N 1
ATOM 909 C CA . SER A 1 124 ? 21.084 -17.848 211.557 1.00 34.34 124 SER A CA 1
ATOM 910 C C . SER A 1 124 ? 22.042 -19.033 211.570 1.00 28.54 124 SER A C 1
ATOM 911 O O . SER A 1 124 ? 23.199 -18.921 211.162 1.00 32.20 124 SER A O 1
ATOM 914 N N . LEU A 1 125 ? 21.547 -20.171 212.044 1.00 27.26 125 LEU A N 1
ATOM 915 C CA . LEU A 1 125 ? 22.334 -21.394 212.090 1.00 31.10 125 LEU A CA 1
ATOM 916 C C . LEU A 1 125 ? 22.580 -21.934 210.687 1.00 30.38 125 LEU A C 1
ATOM 917 O O . LEU A 1 125 ? 21.641 -22.330 209.995 1.00 32.51 125 LEU A O 1
ATOM 922 N N . ILE A 1 126 ? 23.841 -21.951 210.265 1.00 26.81 126 ILE A N 1
ATOM 923 C CA . ILE A 1 126 ? 24.160 -22.426 208.926 1.00 32.19 126 ILE A CA 1
ATOM 924 C C . ILE A 1 126 ? 24.671 -23.863 208.922 1.00 30.72 126 ILE A C 1
ATOM 925 O O . ILE A 1 126 ? 24.504 -24.571 207.929 1.00 29.84 126 ILE A O 1
ATOM 930 N N . ALA A 1 127 ? 25.284 -24.307 210.017 1.00 31.32 127 ALA A N 1
ATOM 931 C CA . ALA A 1 127 ? 25.805 -25.674 210.034 1.00 29.57 127 ALA A CA 1
ATOM 932 C C . ALA A 1 127 ? 25.962 -26.249 211.435 1.00 30.06 127 ALA A C 1
ATOM 933 O O . ALA A 1 127 ? 25.931 -25.525 212.423 1.00 27.54 127 ALA A O 1
ATOM 935 N N . VAL A 1 128 ? 26.111 -27.567 211.504 1.00 29.19 128 VAL A N 1
ATOM 936 C CA . VAL A 1 128 ? 26.482 -28.245 212.740 1.00 26.51 128 VAL A CA 1
ATOM 937 C C . VAL A 1 128 ? 27.526 -29.306 212.422 1.00 30.25 128 VAL A C 1
ATOM 938 O O . VAL A 1 128 ? 27.255 -30.254 211.685 1.00 36.77 128 VAL A O 1
ATOM 942 N N . LEU A 1 129 ? 28.726 -29.138 212.965 1.00 26.26 129 LEU A N 1
ATOM 943 C CA . LEU A 1 129 ? 29.809 -30.075 212.698 1.00 30.11 129 LEU A CA 1
ATOM 944 C C . LEU A 1 129 ? 30.233 -30.792 213.971 1.00 27.86 129 LEU A C 1
ATOM 945 O O . LEU A 1 129 ? 30.610 -30.159 214.958 1.00 29.67 129 LEU A O 1
ATOM 950 N N . ILE A 1 130 ? 30.165 -32.117 213.942 1.00 27.61 130 ILE A N 1
ATOM 951 C CA . ILE A 1 130 ? 30.511 -32.922 215.104 1.00 29.28 130 ILE A CA 1
ATOM 952 C C . ILE A 1 130 ? 31.937 -33.450 215.017 1.00 29.57 130 ILE A C 1
ATOM 953 O O . ILE A 1 130 ? 32.261 -34.264 214.151 1.00 27.00 130 ILE A O 1
ATOM 958 N N . LEU A 1 131 ? 32.785 -32.965 215.916 1.00 28.72 131 LEU A N 1
ATOM 959 C CA . LEU A 1 131 ? 34.135 -33.487 216.078 1.00 26.78 131 LEU A CA 1
ATOM 960 C C . LEU A 1 131 ? 34.067 -34.751 216.928 1.00 25.23 131 LEU A C 1
ATOM 961 O O . LEU A 1 131 ? 33.256 -34.838 217.846 1.00 25.82 131 LEU A O 1
ATOM 966 N N . ARG A 1 132 ? 34.907 -35.732 216.621 1.00 29.75 132 ARG A N 1
ATOM 967 C CA . ARG A 1 132 ? 34.939 -36.963 217.404 1.00 33.51 132 ARG A CA 1
ATOM 968 C C . ARG A 1 132 ? 36.360 -37.306 217.841 1.00 32.06 132 ARG A C 1
ATOM 969 O O . ARG A 1 132 ? 37.228 -37.580 217.012 1.00 28.95 132 ARG A O 1
ATOM 977 N N . GLN A 1 133 ? 36.569 -37.299 219.135 1.00 26.28 133 GLN A N 1
ATOM 978 C CA . GLN A 1 133 ? 37.857 -37.553 219.714 1.00 27.75 133 GLN A CA 1
ATOM 979 C C . GLN A 1 133 ? 38.030 -38.878 220.429 1.00 33.14 133 GLN A C 1
ATOM 980 O O . GLN A 1 133 ? 37.250 -39.247 221.267 1.00 28.55 133 GLN A O 1
ATOM 986 N N . THR A 1 134 ? 39.080 -39.591 220.070 1.00 31.73 134 THR A N 1
ATOM 987 C CA . THR A 1 134 ? 39.438 -40.837 220.733 1.00 31.51 134 THR A CA 1
ATOM 988 C C . THR A 1 134 ? 40.937 -40.836 221.016 1.00 29.67 134 THR A C 1
ATOM 989 O O . THR A 1 134 ? 41.609 -39.829 220.800 1.00 30.30 134 THR A O 1
ATOM 993 N N . ASN A 1 135 ? 41.459 -41.963 221.492 1.00 31.07 135 ASN A N 1
ATOM 994 C CA . ASN A 1 135 ? 42.889 -42.085 221.762 1.00 33.58 135 ASN A CA 1
ATOM 995 C C . ASN A 1 135 ? 43.348 -43.538 221.848 1.00 33.18 135 ASN A C 1
ATOM 996 O O . ASN A 1 135 ? 42.527 -44.454 221.889 1.00 40.99 135 ASN A O 1
ATOM 1001 N N . ASN A 1 136 ? 44.639 -43.734 221.884 1.00 30.12 136 ASN A N 1
ATOM 1002 C CA . ASN A 1 136 ? 45.162 -45.056 221.966 1.00 31.07 136 ASN A CA 1
ATOM 1003 C C . ASN A 1 136 ? 45.436 -45.409 223.377 1.00 34.50 136 ASN A C 1
ATOM 1004 O O . ASN A 1 136 ? 46.165 -46.301 223.643 1.00 39.81 136 ASN A O 1
ATOM 1009 N N . TYR A 1 137 ? 44.795 -44.745 224.294 1.00 37.64 137 TYR A N 1
ATOM 1010 C CA . TYR A 1 137 ? 45.031 -45.009 225.679 1.00 34.10 137 TYR A CA 1
ATOM 1011 C C . TYR A 1 137 ? 43.876 -45.616 226.401 1.00 34.22 137 TYR A C 1
ATOM 1012 O O . TYR A 1 137 ? 43.976 -46.638 226.975 1.00 38.17 137 TYR A O 1
ATOM 1021 N N . ASN A 1 138 ? 42.777 -44.919 226.334 1.00 37.54 138 ASN A N 1
ATOM 1022 C CA . ASN A 1 138 ? 41.541 -45.214 226.982 1.00 39.44 138 ASN A CA 1
ATOM 1023 C C . ASN A 1 138 ? 40.589 -45.762 225.991 1.00 40.80 138 ASN A C 1
ATOM 1024 O O . ASN A 1 138 ? 40.985 -46.244 224.963 1.00 44.80 138 ASN A O 1
ATOM 1029 N N . SER A 1 139 ? 39.312 -45.651 226.307 1.00 39.82 139 SER A N 1
ATOM 1030 C CA . SER A 1 139 ? 38.269 -46.009 225.419 1.00 35.93 139 SER A CA 1
ATOM 1031 C C . SER A 1 139 ? 37.410 -44.780 225.303 1.00 35.89 139 SER A C 1
ATOM 1032 O O . SER A 1 139 ? 36.268 -44.868 225.049 1.00 40.68 139 SER A O 1
ATOM 1035 N N . ASP A 1 140 ? 37.998 -43.620 225.488 1.00 38.96 140 ASP A N 1
ATOM 1036 C CA . ASP A 1 140 ? 37.288 -42.364 225.400 1.00 35.06 140 ASP A CA 1
ATOM 1037 C C . ASP A 1 140 ? 36.809 -42.101 224.006 1.00 38.96 140 ASP A C 1
ATOM 1038 O O . ASP A 1 140 ? 37.553 -42.230 223.086 1.00 38.62 140 ASP A O 1
ATOM 1043 N N . ASP A 1 141 ? 35.552 -41.704 223.887 1.00 38.55 141 ASP A N 1
ATOM 1044 C CA . ASP A 1 141 ? 34.864 -41.423 222.637 1.00 35.65 141 ASP A CA 1
ATOM 1045 C C . ASP A 1 141 ? 34.056 -40.179 222.877 1.00 39.13 141 ASP A C 1
ATOM 1046 O O . ASP A 1 141 ? 32.886 -40.234 223.172 1.00 41.60 141 ASP A O 1
ATOM 1051 N N . PHE A 1 142 ? 34.696 -39.045 222.758 1.00 33.43 142 PHE A N 1
ATOM 1052 C CA . PHE A 1 142 ? 34.038 -37.778 223.059 1.00 35.44 142 PHE A CA 1
ATOM 1053 C C . PHE A 1 142 ? 33.562 -37.048 221.806 1.00 36.27 142 PHE A C 1
ATOM 1054 O O . PHE A 1 142 ? 34.177 -37.142 220.743 1.00 30.60 142 PHE A O 1
ATOM 1062 N N . GLN A 1 143 ? 32.457 -36.322 221.941 1.00 28.18 143 GLN A N 1
ATOM 1063 C CA . GLN A 1 143 ? 31.907 -35.554 220.834 1.00 21.05 143 GLN A CA 1
ATOM 1064 C C . GLN A 1 143 ? 31.955 -34.056 221.109 1.00 25.53 143 GLN A C 1
ATOM 1065 O O . GLN A 1 143 ? 31.420 -33.574 222.108 1.00 27.18 143 GLN A O 1
ATOM 1071 N N . PHE A 1 144 ? 32.610 -33.329 220.212 1.00 26.02 144 PHE A N 1
ATOM 1072 C CA . PHE A 1 144 ? 32.665 -31.876 220.274 1.00 25.69 144 PHE A CA 1
ATOM 1073 C C . PHE A 1 144 ? 31.723 -31.279 219.230 1.00 30.78 144 PHE A C 1
ATOM 1074 O O . PHE A 1 144 ? 32.074 -31.162 218.057 1.00 25.39 144 PHE A O 1
ATOM 1082 N N . VAL A 1 145 ? 30.520 -30.914 219.663 1.00 30.20 145 VAL A N 1
ATOM 1083 C CA . VAL A 1 145 ? 29.517 -30.352 218.767 1.00 32.51 145 VAL A CA 1
ATOM 1084 C C . VAL A 1 145 ? 29.774 -28.873 218.503 1.00 30.57 145 VAL A C 1
ATOM 1085 O O . VAL A 1 145 ? 29.878 -28.076 219.436 1.00 28.12 145 VAL A O 1
ATOM 1089 N N . TRP A 1 146 ? 29.876 -28.511 217.228 1.00 25.09 146 TRP A N 1
ATOM 1090 C CA . TRP A 1 146 ? 30.116 -27.126 216.843 1.00 26.94 146 TRP A CA 1
ATOM 1091 C C . TRP A 1 146 ? 28.951 -26.562 216.037 1.00 29.92 146 TRP A C 1
ATOM 1092 O O . TRP A 1 146 ? 28.701 -26.990 214.911 1.00 29.15 146 TRP A O 1
ATOM 1103 N N . ASN A 1 147 ? 28.241 -25.600 216.617 1.00 28.82 147 ASN A N 1
ATOM 1104 C CA . ASN A 1 147 ? 27.130 -24.956 215.927 1.00 26.79 147 ASN A CA 1
ATOM 1105 C C . ASN A 1 147 ? 27.581 -23.703 215.187 1.00 28.35 147 ASN A C 1
ATOM 1106 O O . ASN A 1 147 ? 27.805 -22.655 215.791 1.00 25.81 147 ASN A O 1
ATOM 1111 N N . ILE A 1 148 ? 27.712 -23.828 213.871 1.00 27.89 148 ILE A N 1
ATOM 1112 C CA . ILE A 1 148 ? 28.174 -22.742 213.018 1.00 25.40 148 ILE A CA 1
ATOM 1113 C C . ILE A 1 148 ? 27.039 -21.792 212.645 1.00 26.76 148 ILE A C 1
ATOM 1114 O O . ILE A 1 148 ? 26.084 -22.180 211.954 1.00 29.50 148 ILE A O 1
ATOM 1119 N N . TYR A 1 149 ? 27.166 -20.551 213.116 1.00 24.51 149 TYR A N 1
ATOM 1120 C CA . TYR A 1 149 ? 26.224 -19.472 212.835 1.00 29.46 149 TYR A CA 1
ATOM 1121 C C . TYR A 1 149 ? 26.855 -18.400 211.946 1.00 33.22 149 TYR A C 1
ATOM 1122 O O . TYR A 1 149 ? 28.054 -18.117 212.048 1.00 32.36 149 TYR A O 1
ATOM 1131 N N . ALA A 1 150 ? 26.037 -17.796 211.088 1.00 33.07 150 ALA A N 1
ATOM 1132 C CA . ALA A 1 150 ? 26.491 -16.714 210.221 1.00 27.42 150 ALA A CA 1
ATOM 1133 C C . ALA A 1 150 ? 26.414 -15.370 210.934 1.00 27.45 150 ALA A C 1
ATOM 1134 O O . ALA A 1 150 ? 25.401 -15.044 211.552 1.00 30.36 150 ALA A O 1
ATOM 1136 N N . ASN A 1 151 ? 27.486 -14.590 210.843 1.00 28.53 151 ASN A N 1
ATOM 1137 C CA . ASN A 1 151 ? 27.524 -13.267 211.456 1.00 28.98 151 ASN A CA 1
ATOM 1138 C C . ASN A 1 151 ? 26.789 -12.220 210.633 1.00 33.93 151 ASN A C 1
ATOM 1139 O O . ASN A 1 151 ? 26.388 -11.180 211.155 1.00 44.66 151 ASN A O 1
ATOM 1144 N N . ASN A 1 152 ? 26.613 -12.495 209.346 1.00 27.27 152 ASN A N 1
ATOM 1145 C CA . ASN A 1 152 ? 26.058 -11.502 208.438 1.00 25.01 152 ASN A CA 1
ATOM 1146 C C . ASN A 1 152 ? 25.151 -12.097 207.369 1.00 31.58 152 ASN A C 1
ATOM 1147 O O . ASN A 1 152 ? 25.076 -13.316 207.207 1.00 27.93 152 ASN A O 1
ATOM 1152 N N . ASP A 1 153 ? 24.458 -11.221 206.647 1.00 29.20 153 ASP A N 1
ATOM 1153 C CA . ASP A 1 153 ? 23.617 -11.631 205.531 1.00 21.76 153 ASP A CA 1
ATOM 1154 C C . ASP A 1 153 ? 24.470 -12.042 204.340 1.00 28.78 153 ASP A C 1
ATOM 1155 O O . ASP A 1 153 ? 25.493 -11.418 204.053 1.00 30.61 153 ASP A O 1
ATOM 1160 N N . VAL A 1 154 ? 24.049 -13.099 203.653 1.00 22.30 154 VAL A N 1
ATOM 1161 C CA . VAL A 1 154 ? 24.693 -13.512 202.415 1.00 20.32 154 VAL A CA 1
ATOM 1162 C C . VAL A 1 154 ? 23.702 -13.385 201.264 1.00 28.94 154 VAL A C 1
ATOM 1163 O O . VAL A 1 154 ? 22.650 -14.024 201.265 1.00 28.50 154 VAL A O 1
ATOM 1167 N N . VAL A 1 155 ? 24.040 -12.549 200.287 1.00 21.96 155 VAL A N 1
ATOM 1168 C CA . VAL A 1 155 ? 23.137 -12.265 199.181 1.00 20.59 155 VAL A CA 1
ATOM 1169 C C . VAL A 1 155 ? 23.577 -12.948 197.890 1.00 17.75 155 VAL A C 1
ATOM 1170 O O . VAL A 1 155 ? 24.722 -12.812 197.461 1.00 19.80 155 VAL A O 1
ATOM 1174 N N . VAL A 1 156 ? 22.648 -13.630 197.255 1.00 20.18 156 VAL A N 1
ATOM 1175 C CA . VAL A 1 156 ? 22.870 -14.253 195.974 1.00 24.79 156 VAL A CA 1
ATOM 1176 C C . VAL A 1 156 ? 22.353 -13.281 194.951 1.00 17.04 156 VAL A C 1
ATOM 1177 O O . VAL A 1 156 ? 21.247 -12.921 194.982 1.00 16.30 156 VAL A O 1
ATOM 1181 N N . PRO A 1 157 ? 23.281 -12.830 194.032 1.00 20.60 157 PRO A N 1
ATOM 1182 C CA . PRO A 1 157 ? 22.779 -11.852 193.053 1.00 23.75 157 PRO A CA 1
ATOM 1183 C C . PRO A 1 157 ? 21.626 -12.235 192.192 1.00 21.80 157 PRO A C 1
ATOM 1184 O O . PRO A 1 157 ? 21.562 -13.252 191.571 1.00 20.67 157 PRO A O 1
ATOM 1188 N N . THR A 1 158 ? 20.711 -11.302 192.182 1.00 27.14 158 THR A N 1
ATOM 1189 C CA . THR A 1 158 ? 19.450 -11.369 191.502 1.00 22.78 158 THR A CA 1
ATOM 1190 C C . THR A 1 158 ? 19.198 -10.086 190.725 1.00 23.55 158 THR A C 1
ATOM 1191 O O . THR A 1 158 ? 19.623 -9.039 191.075 1.00 19.80 158 THR A O 1
ATOM 1195 N N . GLY A 1 159 ? 18.500 -10.214 189.629 1.00 26.53 159 GLY A N 1
ATOM 1196 C CA . GLY A 1 159 ? 18.131 -9.120 188.787 1.00 22.00 159 GLY A CA 1
ATOM 1197 C C . GLY A 1 159 ? 16.638 -8.991 188.878 1.00 25.36 159 GLY A C 1
ATOM 1198 O O . GLY A 1 159 ? 15.915 -9.923 188.567 1.00 31.05 159 GLY A O 1
ATOM 1199 N N . GLY A 1 160 ? 16.214 -7.821 189.318 1.00 22.93 160 GLY A N 1
ATOM 1200 C CA . GLY A 1 160 ? 14.842 -7.430 189.475 1.00 25.55 160 GLY A CA 1
ATOM 1201 C C . GLY A 1 160 ? 14.054 -8.123 190.537 1.00 25.98 160 GLY A C 1
ATOM 1202 O O . GLY A 1 160 ? 14.538 -8.408 191.558 1.00 31.48 160 GLY A O 1
ATOM 1203 N N . CYS A 1 161 ? 12.793 -8.373 190.280 1.00 29.61 161 CYS A N 1
ATOM 1204 C CA . CYS A 1 161 ? 12.001 -9.109 191.257 1.00 28.74 161 CYS A CA 1
ATOM 1205 C C . CYS A 1 161 ? 11.696 -10.521 190.769 1.00 29.11 161 CYS A C 1
ATOM 1206 O O . CYS A 1 161 ? 11.148 -10.710 189.683 1.00 32.12 161 CYS A O 1
ATOM 1209 N N . ASP A 1 162 ? 12.060 -11.507 191.581 1.00 31.04 162 ASP A N 1
ATOM 1210 C CA . ASP A 1 162 ? 11.858 -12.908 191.239 1.00 27.13 162 ASP A CA 1
ATOM 1211 C C . ASP A 1 162 ? 11.047 -13.618 192.319 1.00 30.65 162 ASP A C 1
ATOM 1212 O O . ASP A 1 162 ? 11.144 -13.287 193.505 1.00 27.86 162 ASP A O 1
ATOM 1217 N N . ALA A 1 163 ? 10.249 -14.594 191.901 1.00 29.16 163 ALA A N 1
ATOM 1218 C CA . ALA A 1 163 ? 9.376 -15.313 192.819 1.00 25.58 163 ALA A CA 1
ATOM 1219 C C . ALA A 1 163 ? 10.032 -16.589 193.332 1.00 27.41 163 ALA A C 1
ATOM 1220 O O . ALA A 1 163 ? 11.073 -17.011 192.826 1.00 27.88 163 ALA A O 1
ATOM 1222 N N . SER A 1 164 ? 9.409 -17.193 194.340 1.00 36.51 164 SER A N 1
ATOM 1223 C CA . SER A 1 164 ? 9.912 -18.417 194.956 1.00 39.74 164 SER A CA 1
ATOM 1224 C C . SER A 1 164 ? 10.076 -19.523 193.922 1.00 34.07 164 SER A C 1
ATOM 1225 O O . SER A 1 164 ? 11.172 -20.046 193.722 1.00 33.10 164 SER A O 1
ATOM 1228 N N . ALA A 1 165 ? 8.977 -19.867 193.262 1.00 31.61 165 ALA A N 1
ATOM 1229 C CA . ALA A 1 165 ? 8.999 -20.862 192.200 1.00 29.87 165 ALA A CA 1
ATOM 1230 C C . ALA A 1 165 ? 8.068 -20.444 191.070 1.00 28.40 165 ALA A C 1
ATOM 1231 O O . ALA A 1 165 ? 7.303 -19.489 191.209 1.00 32.15 165 ALA A O 1
ATOM 1233 N N . ARG A 1 166 ? 8.140 -21.153 189.950 1.00 30.54 166 ARG A N 1
ATOM 1234 C CA . ARG A 1 166 ? 7.248 -20.889 188.829 1.00 29.68 166 ARG A CA 1
ATOM 1235 C C . ARG A 1 166 ? 6.114 -21.905 188.814 1.00 30.71 166 ARG A C 1
ATOM 1236 O O . ARG A 1 166 ? 4.994 -21.603 188.403 1.00 29.72 166 ARG A O 1
ATOM 1244 N N . ASP A 1 167 ? 6.419 -23.114 189.271 1.00 34.45 167 ASP A N 1
ATOM 1245 C CA . ASP A 1 167 ? 5.416 -24.159 189.420 1.00 38.78 167 ASP A CA 1
ATOM 1246 C C . ASP A 1 167 ? 5.275 -24.565 190.882 1.00 33.06 167 ASP A C 1
ATOM 1247 O O . ASP A 1 167 ? 6.130 -25.263 191.427 1.00 28.53 167 ASP A O 1
ATOM 1252 N N . VAL A 1 168 ? 4.194 -24.118 191.513 1.00 30.72 168 VAL A N 1
ATOM 1253 C CA . VAL A 1 168 ? 3.914 -24.473 192.897 1.00 28.16 168 VAL A CA 1
ATOM 1254 C C . VAL A 1 168 ? 2.638 -25.304 192.986 1.00 32.48 168 VAL A C 1
ATOM 1255 O O . VAL A 1 168 ? 1.540 -24.804 192.740 1.00 32.67 168 VAL A O 1
ATOM 1259 N N . THR A 1 169 ? 2.791 -26.578 193.332 1.00 34.38 169 THR A N 1
ATOM 1260 C CA . THR A 1 169 ? 1.653 -27.478 193.468 1.00 40.61 169 THR A CA 1
ATOM 1261 C C . THR A 1 169 ? 1.374 -27.765 194.938 1.00 35.04 169 THR A C 1
ATOM 1262 O O . THR A 1 169 ? 2.284 -28.093 195.698 1.00 40.91 169 THR A O 1
ATOM 1266 N N . VAL A 1 170 ? 0.114 -27.630 195.338 1.00 34.51 170 VAL A N 1
ATOM 1267 C CA . VAL A 1 170 ? -0.268 -27.861 196.725 1.00 43.03 170 VAL A CA 1
ATOM 1268 C C . VAL A 1 170 ? -1.424 -28.862 196.812 1.00 43.85 170 VAL A C 1
ATOM 1269 O O . VAL A 1 170 ? -2.374 -28.807 196.029 1.00 35.58 170 VAL A O 1
ATOM 1273 N N . THR A 1 171 ? -1.323 -29.789 197.759 1.00 43.56 171 THR A N 1
ATOM 1274 C CA . THR A 1 171 ? -2.309 -30.854 197.898 1.00 41.87 171 THR A CA 1
ATOM 1275 C C . THR A 1 171 ? -3.231 -30.612 199.089 1.00 47.42 171 THR A C 1
ATOM 1276 O O . THR A 1 171 ? -2.770 -30.326 200.195 1.00 50.35 171 THR A O 1
ATOM 1280 N N . LEU A 1 172 ? -4.533 -30.738 198.855 1.00 42.78 172 LEU A N 1
ATOM 1281 C CA . LEU A 1 172 ? -5.535 -30.476 199.884 1.00 38.65 172 LEU A CA 1
ATOM 1282 C C . LEU A 1 172 ? -5.899 -31.732 200.667 1.00 39.15 172 LEU A C 1
ATOM 1283 O O . LEU A 1 172 ? -5.816 -32.841 200.140 1.00 37.62 172 LEU A O 1
ATOM 1288 N N . PRO A 1 173 ? -6.297 -31.561 201.938 1.00 35.74 173 PRO A N 1
ATOM 1289 C CA . PRO A 1 173 ? -6.880 -32.683 202.675 1.00 34.98 173 PRO A CA 1
ATOM 1290 C C . PRO A 1 173 ? -8.226 -33.041 202.065 1.00 36.30 173 PRO A C 1
ATOM 1291 O O . PRO A 1 173 ? -8.796 -32.212 201.353 1.00 32.00 173 PRO A O 1
ATOM 1295 N N . ASP A 1 174 ? -8.723 -34.244 202.329 1.00 38.62 174 ASP A N 1
ATOM 1296 C CA . ASP A 1 174 ? -10.018 -34.655 201.802 1.00 42.68 174 ASP A CA 1
ATOM 1297 C C . ASP A 1 174 ? -11.104 -33.683 202.252 1.00 36.68 174 ASP A C 1
ATOM 1298 O O . ASP A 1 174 ? -11.076 -33.193 203.381 1.00 38.70 174 ASP A O 1
ATOM 1303 N N . TYR A 1 175 ? -12.045 -33.402 201.354 1.00 38.65 175 TYR A N 1
ATOM 1304 C CA . TYR A 1 175 ? -13.085 -32.398 201.577 1.00 40.27 175 TYR A CA 1
ATOM 1305 C C . TYR A 1 175 ? -13.842 -32.603 202.889 1.00 37.47 175 TYR A C 1
ATOM 1306 O O . TYR A 1 175 ? -14.309 -33.705 203.172 1.00 42.14 175 TYR A O 1
ATOM 1315 N N . PRO A 1 176 ? -13.963 -31.533 203.694 1.00 33.73 176 PRO A N 1
ATOM 1316 C CA . PRO A 1 176 ? -13.403 -30.206 203.425 1.00 33.88 176 PRO A CA 1
ATOM 1317 C C . PRO A 1 176 ? -12.061 -29.967 204.121 1.00 39.30 176 PRO A C 1
ATOM 1318 O O . PRO A 1 176 ? -11.669 -30.743 204.992 1.00 39.50 176 PRO A O 1
ATOM 1322 N N . GLY A 1 177 ? -11.370 -28.897 203.738 1.00 33.35 177 GLY A N 1
ATOM 1323 C CA . GLY A 1 177 ? -10.072 -28.588 204.311 1.00 30.57 177 GLY A CA 1
ATOM 1324 C C . GLY A 1 177 ? -9.392 -27.400 203.654 1.00 29.40 177 GLY A C 1
ATOM 1325 O O . GLY A 1 177 ? -9.906 -26.838 202.688 1.00 25.01 177 GLY A O 1
ATOM 1326 N N . SER A 1 178 ? -8.234 -27.019 204.185 1.00 36.28 178 SER A N 1
ATOM 1327 C CA . SER A 1 178 ? -7.459 -25.902 203.651 1.00 26.62 178 SER A CA 1
ATOM 1328 C C . SER A 1 178 ? -5.966 -26.195 203.738 1.00 30.75 178 SER A C 1
ATOM 1329 O O . SER A 1 178 ? -5.537 -26.998 204.566 1.00 39.01 178 SER A O 1
ATOM 1332 N N . VAL A 1 179 ? -5.177 -25.561 202.872 1.00 33.91 179 VAL A N 1
ATOM 1333 C CA . VAL A 1 179 ? -3.717 -25.692 202.931 1.00 33.08 179 VAL A CA 1
ATOM 1334 C C . VAL A 1 179 ? -3.026 -24.353 202.712 1.00 32.54 179 VAL A C 1
ATOM 1335 O O . VAL A 1 179 ? -3.442 -23.574 201.859 1.00 39.85 179 VAL A O 1
ATOM 1339 N N . PRO A 1 180 ? -1.962 -24.078 203.481 1.00 35.34 180 PRO A N 1
ATOM 1340 C CA . PRO A 1 180 ? -1.126 -22.922 203.146 1.00 32.04 180 PRO A CA 1
ATOM 1341 C C . PRO A 1 180 ? -0.398 -23.140 201.821 1.00 24.45 180 PRO A C 1
ATOM 1342 O O . PRO A 1 180 ? -0.103 -24.284 201.475 1.00 26.19 180 PRO A O 1
ATOM 1346 N N . ILE A 1 181 ? -0.121 -22.066 201.090 1.00 22.71 181 ILE A N 1
ATOM 1347 C CA . ILE A 1 181 ? 0.590 -22.181 199.821 1.00 26.10 181 ILE A CA 1
ATOM 1348 C C . ILE A 1 181 ? 1.947 -21.488 199.881 1.00 25.16 181 ILE A C 1
ATOM 1349 O O . ILE A 1 181 ? 2.023 -20.259 199.899 1.00 30.01 181 ILE A O 1
ATOM 1354 N N . PRO A 1 182 ? 3.027 -22.283 199.909 1.00 24.09 182 PRO A N 1
ATOM 1355 C CA . PRO A 1 182 ? 4.403 -21.778 199.988 1.00 23.72 182 PRO A CA 1
ATOM 1356 C C . PRO A 1 182 ? 4.811 -20.979 198.754 1.00 23.66 182 PRO A C 1
ATOM 1357 O O . PRO A 1 182 ? 5.357 -21.553 197.812 1.00 34.25 182 PRO A O 1
ATOM 1361 N N . LEU A 1 183 ? 4.556 -19.675 198.762 1.00 22.05 183 LEU A N 1
ATOM 1362 C CA . LEU A 1 183 ? 4.939 -18.822 197.644 1.00 27.87 183 LEU A CA 1
ATOM 1363 C C . LEU A 1 183 ? 5.534 -17.502 198.137 1.00 24.76 183 LEU A C 1
ATOM 1364 O O . LEU A 1 183 ? 4.887 -16.758 198.877 1.00 25.15 183 LEU A O 1
ATOM 1369 N N . THR A 1 184 ? 6.770 -17.220 197.727 1.00 24.31 184 THR A N 1
ATOM 1370 C CA . THR A 1 184 ? 7.480 -16.018 198.169 1.00 28.16 184 THR A CA 1
ATOM 1371 C C . THR A 1 184 ? 7.989 -15.183 196.996 1.00 25.94 184 THR A C 1
ATOM 1372 O O . THR A 1 184 ? 8.007 -15.644 195.855 1.00 28.45 184 THR A O 1
ATOM 1376 N N . VAL A 1 185 ? 8.407 -13.954 197.293 1.00 24.45 185 VAL A N 1
ATOM 1377 C CA . VAL A 1 185 ? 9.023 -13.075 196.301 1.00 26.96 185 VAL A CA 1
ATOM 1378 C C . VAL A 1 185 ? 10.130 -12.224 196.906 1.00 25.36 185 VAL A C 1
ATOM 1379 O O . VAL A 1 185 ? 10.028 -11.770 198.046 1.00 29.13 185 VAL A O 1
ATOM 1383 N N . TYR A 1 186 ? 11.185 -12.007 196.128 1.00 26.45 186 TYR A N 1
ATOM 1384 C CA . TYR A 1 186 ? 12.302 -11.177 196.559 1.00 26.25 186 TYR A CA 1
ATOM 1385 C C . TYR A 1 186 ? 12.740 -10.269 195.418 1.00 30.65 186 TYR A C 1
ATOM 1386 O O . TYR A 1 186 ? 12.751 -10.682 194.260 1.00 34.13 186 TYR A O 1
ATOM 1395 N N . CYS A 1 187 ? 13.095 -9.032 195.742 1.00 27.97 187 CYS A N 1
ATOM 1396 C CA . CYS A 1 187 ? 13.568 -8.094 194.731 1.00 29.81 187 CYS A CA 1
ATOM 1397 C C . CYS A 1 187 ? 14.998 -7.656 195.028 1.00 30.15 187 CYS A C 1
ATOM 1398 O O . CYS A 1 187 ? 15.374 -7.495 196.188 1.00 36.34 187 CYS A O 1
ATOM 1401 N N . ALA A 1 188 ? 15.794 -7.476 193.978 1.00 24.80 188 ALA A N 1
ATOM 1402 C CA . ALA A 1 188 ? 17.160 -6.991 194.131 1.00 26.82 188 ALA A CA 1
ATOM 1403 C C . ALA A 1 188 ? 17.152 -5.616 194.783 1.00 40.06 188 ALA A C 1
ATOM 1404 O O . ALA A 1 188 ? 17.842 -5.377 195.776 1.00 36.90 188 ALA A O 1
ATOM 1406 N N . LYS A 1 189 ? 16.360 -4.716 194.211 1.00 37.38 189 LYS A N 1
ATOM 1407 C CA . LYS A 1 189 ? 16.131 -3.401 194.793 1.00 35.78 189 LYS A CA 1
ATOM 1408 C C . LYS A 1 189 ? 14.703 -3.333 195.324 1.00 37.81 189 LYS A C 1
ATOM 1409 O O . LYS A 1 189 ? 13.783 -3.866 194.705 1.00 39.65 189 LYS A O 1
ATOM 1415 N N . SER A 1 190 ? 14.525 -2.684 196.471 1.00 39.82 190 SER A N 1
ATOM 1416 C CA . SER A 1 190 ? 13.217 -2.611 197.117 1.00 41.03 190 SER A CA 1
ATOM 1417 C C . SER A 1 190 ? 12.175 -1.962 196.213 1.00 44.47 190 SER A C 1
ATOM 1418 O O . SER A 1 190 ? 12.279 -0.783 195.875 1.00 46.37 190 SER A O 1
ATOM 1421 N N . GLN A 1 191 ? 11.170 -2.743 195.826 1.00 48.65 191 GLN A N 1
ATOM 1422 C CA . GLN A 1 191 ? 10.137 -2.270 194.911 1.00 46.41 191 GLN A CA 1
ATOM 1423 C C . GLN A 1 191 ? 8.737 -2.581 195.427 1.00 40.97 191 GLN A C 1
ATOM 1424 O O . GLN A 1 191 ? 8.527 -3.575 196.121 1.00 39.56 191 GLN A O 1
ATOM 1430 N N . ASN A 1 192 ? 7.782 -1.724 195.083 1.00 46.18 192 ASN A N 1
ATOM 1431 C CA . ASN A 1 192 ? 6.394 -1.934 195.472 1.00 46.62 192 ASN A CA 1
ATOM 1432 C C . ASN A 1 192 ? 5.706 -2.950 194.569 1.00 38.05 192 ASN A C 1
ATOM 1433 O O . ASN A 1 192 ? 5.465 -2.689 193.391 1.00 35.57 192 ASN A O 1
ATOM 1438 N N . LEU A 1 193 ? 5.395 -4.110 195.137 1.00 35.21 193 LEU A N 1
ATOM 1439 C CA . LEU A 1 193 ? 4.810 -5.205 194.377 1.00 30.28 193 LEU A CA 1
ATOM 1440 C C . LEU A 1 193 ? 3.357 -5.469 194.740 1.00 28.82 193 LEU A C 1
ATOM 1441 O O . LEU A 1 193 ? 2.957 -5.363 195.902 1.00 28.27 193 LEU A O 1
ATOM 1446 N N . GLY A 1 194 ? 2.576 -5.812 193.722 1.00 34.91 194 GLY A N 1
ATOM 1447 C CA . GLY A 1 194 ? 1.227 -6.305 193.907 1.00 32.31 194 GLY A CA 1
ATOM 1448 C C . GLY A 1 194 ? 1.081 -7.557 193.068 1.00 32.51 194 GLY A C 1
ATOM 1449 O O . GLY A 1 194 ? 2.026 -7.953 192.387 1.00 30.70 194 GLY A O 1
ATOM 1450 N N . TYR A 1 195 ? -0.087 -8.189 193.117 1.00 31.38 195 TYR A N 1
ATOM 1451 C CA . TYR A 1 195 ? -0.347 -9.352 192.278 1.00 27.27 195 TYR A CA 1
ATOM 1452 C C . TYR A 1 195 ? -1.833 -9.672 192.206 1.00 27.25 195 TYR A C 1
ATOM 1453 O O . TYR A 1 195 ? -2.595 -9.340 193.114 1.00 22.46 195 TYR A O 1
ATOM 1462 N N . TYR A 1 196 ? -2.238 -10.317 191.116 1.00 24.09 196 TYR A N 1
ATOM 1463 C CA . TYR A 1 196 ? -3.610 -10.784 190.979 1.00 28.18 196 TYR A CA 1
ATOM 1464 C C . TYR A 1 196 ? -3.646 -12.230 190.503 1.00 20.83 196 TYR A C 1
ATOM 1465 O O . TYR A 1 196 ? -2.664 -12.746 189.956 1.00 24.40 196 TYR A O 1
ATOM 1474 N N . LEU A 1 197 ? -4.789 -12.874 190.724 1.00 23.65 197 LEU A N 1
ATOM 1475 C CA . LEU A 1 197 ? -5.005 -14.249 190.297 1.00 23.27 197 LEU A CA 1
ATOM 1476 C C . LEU A 1 197 ? -5.724 -14.292 188.952 1.00 29.34 197 LEU A C 1
ATOM 1477 O O . LEU A 1 197 ? -6.497 -13.392 188.621 1.00 23.77 197 LEU A O 1
ATOM 1482 N N . SER A 1 198 ? -5.464 -15.345 188.184 1.00 25.77 198 SER A N 1
ATOM 1483 C CA . SER A 1 198 ? -6.113 -15.535 186.893 1.00 21.12 198 SER A CA 1
ATOM 1484 C C . SER A 1 198 ? -6.621 -16.965 186.759 1.00 25.27 198 SER A C 1
ATOM 1485 O O . SER A 1 198 ? -6.022 -17.896 187.299 1.00 27.99 198 SER A O 1
ATOM 1488 N N . GLY A 1 199 ? -7.726 -17.137 186.041 1.00 20.94 199 GLY A N 1
ATOM 1489 C CA . GLY A 1 199 ? -8.284 -18.458 185.822 1.00 26.51 199 GLY A CA 1
ATOM 1490 C C . GLY A 1 199 ? -9.771 -18.443 185.527 1.00 29.22 199 GLY A C 1
ATOM 1491 O O . GLY A 1 199 ? -10.371 -17.383 185.342 1.00 28.61 199 GLY A O 1
ATOM 1492 N N . THR A 1 200 ? -10.367 -19.631 185.487 1.00 27.90 200 THR A N 1
ATOM 1493 C CA . THR A 1 200 ? -11.792 -19.774 185.210 1.00 30.02 200 THR A CA 1
ATOM 1494 C C . THR A 1 200 ? -12.583 -20.042 186.490 1.00 33.07 200 THR A C 1
ATOM 1495 O O . THR A 1 200 ? -12.299 -20.991 187.225 1.00 28.57 200 THR A O 1
ATOM 1499 N N . THR A 1 201 ? -13.579 -19.196 186.742 1.00 37.96 201 THR A N 1
ATOM 1500 C CA . THR A 1 201 ? -14.380 -19.291 187.957 1.00 38.19 201 THR A CA 1
ATOM 1501 C C . THR A 1 201 ? -15.805 -19.737 187.687 1.00 37.18 201 THR A C 1
ATOM 1502 O O . THR A 1 201 ? -16.294 -19.684 186.561 1.00 38.27 201 THR A O 1
ATOM 1506 N N . ALA A 1 202 ? -16.485 -20.157 188.741 1.00 41.28 202 ALA A N 1
ATOM 1507 C CA . ALA A 1 202 ? -17.809 -20.718 188.544 1.00 37.38 202 ALA A CA 1
ATOM 1508 C C . ALA A 1 202 ? -18.884 -19.863 189.186 1.00 41.57 202 ALA A C 1
ATOM 1509 O O . ALA A 1 202 ? -20.069 -20.116 189.027 1.00 41.76 202 ALA A O 1
ATOM 1511 N N . ASP A 1 203 ? -18.461 -18.848 189.922 1.00 49.68 203 ASP A N 1
ATOM 1512 C CA . ASP A 1 203 ? -19.410 -18.073 190.688 1.00 39.57 203 ASP A CA 1
ATOM 1513 C C . ASP A 1 203 ? -19.490 -16.648 190.169 1.00 38.83 203 ASP A C 1
ATOM 1514 O O . ASP A 1 203 ? -18.611 -16.194 189.434 1.00 35.56 203 ASP A O 1
ATOM 1519 N N . ALA A 1 204 ? -20.552 -15.946 190.552 1.00 36.31 204 ALA A N 1
ATOM 1520 C CA . ALA A 1 204 ? -20.758 -14.568 190.125 1.00 33.26 204 ALA A CA 1
ATOM 1521 C C . ALA A 1 204 ? -19.716 -13.630 190.727 1.00 38.66 204 ALA A C 1
ATOM 1522 O O . ALA A 1 204 ? -19.377 -12.608 190.131 1.00 38.18 204 ALA A O 1
ATOM 1524 N N . GLY A 1 205 ? -19.221 -13.977 191.913 1.00 33.93 205 GLY A N 1
ATOM 1525 C CA . GLY A 1 205 ? -18.225 -13.166 192.588 1.00 34.28 205 GLY A CA 1
ATOM 1526 C C . GLY A 1 205 ? -16.840 -13.338 191.994 1.00 38.55 205 GLY A C 1
ATOM 1527 O O . GLY A 1 205 ? -15.902 -12.641 192.381 1.00 42.64 205 GLY A O 1
ATOM 1528 N N . ASN A 1 206 ? -16.723 -14.276 191.056 1.00 42.05 206 ASN A N 1
ATOM 1529 C CA . ASN A 1 206 ? -15.475 -14.537 190.342 1.00 38.51 206 ASN A CA 1
ATOM 1530 C C . ASN A 1 206 ? -14.332 -14.882 191.293 1.00 38.21 206 ASN A C 1
ATOM 1531 O O . ASN A 1 206 ? -13.245 -14.311 191.205 1.00 32.10 206 ASN A O 1
ATOM 1536 N N . SER A 1 207 ? -14.586 -15.820 192.202 1.00 42.02 207 SER A N 1
ATOM 1537 C CA . SER A 1 207 ? -13.602 -16.184 193.216 1.00 36.51 207 SER A CA 1
ATOM 1538 C C . SER A 1 207 ? -13.354 -17.690 193.274 1.00 36.26 207 SER A C 1
ATOM 1539 O O . SER A 1 207 ? -12.237 -18.131 193.542 1.00 40.84 207 SER A O 1
ATOM 1542 N N . ILE A 1 208 ? -14.397 -18.475 193.028 1.00 35.20 208 ILE A N 1
ATOM 1543 C CA . ILE A 1 208 ? -14.286 -19.930 193.095 1.00 34.33 208 ILE A CA 1
ATOM 1544 C C . ILE A 1 208 ? -13.821 -20.519 191.768 1.00 35.30 208 ILE A C 1
ATOM 1545 O O . ILE A 1 208 ? -14.592 -20.595 1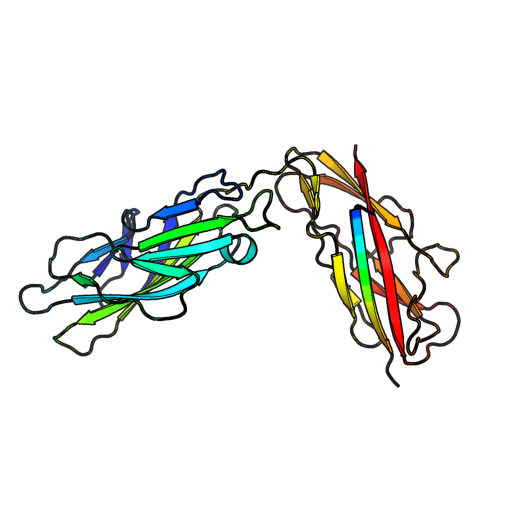90.814 1.00 40.72 208 ILE A O 1
ATOM 1550 N N . PHE A 1 209 ? -12.562 -20.943 191.716 1.00 33.59 209 PHE A N 1
ATOM 1551 C CA . PHE A 1 209 ? -11.998 -21.511 190.496 1.00 29.06 209 PHE A CA 1
ATOM 1552 C C . PHE A 1 209 ? -12.555 -22.904 190.218 1.00 37.69 209 PHE A C 1
ATOM 1553 O O . PHE A 1 209 ? -12.648 -23.742 191.116 1.00 35.16 209 PHE A O 1
ATOM 1561 N N . THR A 1 210 ? -12.920 -23.137 188.961 1.00 34.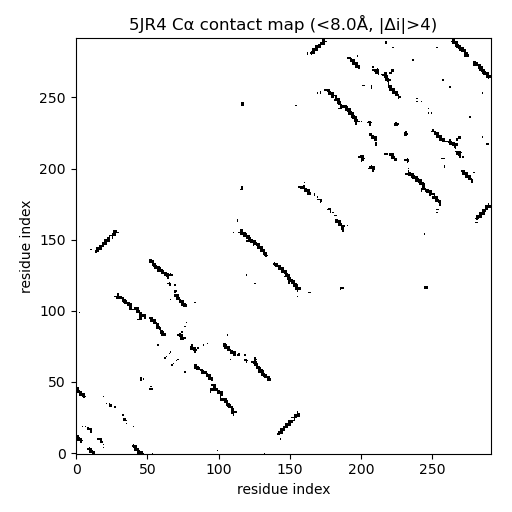83 210 THR A N 1
ATOM 1562 C CA . THR A 1 210 ? -13.561 -24.379 188.543 1.00 37.44 210 THR A CA 1
ATOM 1563 C C . THR A 1 210 ? -12.648 -25.598 188.660 1.00 38.08 210 THR A C 1
ATOM 1564 O O . THR A 1 210 ? -11.426 -25.484 188.566 1.00 37.64 210 THR A O 1
ATOM 1568 N N . ASN A 1 211 ? -13.241 -26.759 188.920 1.00 38.02 211 ASN A N 1
ATOM 1569 C CA . ASN A 1 211 ? -12.489 -27.989 189.031 1.00 37.93 211 ASN A CA 1
ATOM 1570 C C . ASN A 1 211 ? -12.228 -28.425 187.630 1.00 37.88 211 ASN A C 1
ATOM 1571 O O . ASN A 1 211 ? -13.073 -28.917 186.970 1.00 37.27 211 ASN A O 1
ATOM 1576 N N . THR A 1 212 ? -10.994 -28.197 187.223 1.00 45.93 212 THR A N 1
ATOM 1577 C CA . THR A 1 212 ? -10.434 -28.454 185.908 1.00 39.71 212 THR A CA 1
ATOM 1578 C C . THR A 1 212 ? -10.200 -29.911 185.662 1.00 40.39 212 THR A C 1
ATOM 1579 O O . THR A 1 212 ? -9.898 -30.279 184.562 1.00 39.79 212 THR A O 1
ATOM 1583 N N . ALA A 1 213 ? -10.299 -30.740 186.683 1.00 39.14 213 ALA A N 1
ATOM 1584 C CA . ALA A 1 213 ? -10.018 -32.156 186.496 1.00 45.84 213 ALA A CA 1
ATOM 1585 C C . ALA A 1 213 ? -10.933 -32.926 185.532 1.00 44.98 213 ALA A C 1
ATOM 1586 O O . ALA A 1 213 ? -12.127 -32.802 185.574 1.00 45.24 213 ALA A O 1
ATOM 1588 N N . SER A 1 214 ? -10.320 -33.704 184.656 1.00 49.69 214 SER A N 1
ATOM 1589 C CA . SER A 1 214 ? -11.002 -34.512 183.648 1.00 58.99 214 SER A CA 1
ATOM 1590 C C . SER A 1 214 ? -10.422 -35.904 183.799 1.00 62.67 214 SER A C 1
ATOM 1591 O O . SER A 1 214 ? -9.723 -36.407 182.937 1.00 66.72 214 SER A O 1
ATOM 1594 N N . PHE A 1 215 ? -10.491 -36.532 184.996 1.00 60.88 215 PHE A N 1
ATOM 1595 C CA . PHE A 1 215 ? -10.268 -37.859 185.526 1.00 56.91 215 PHE A CA 1
ATOM 1596 C C . PHE A 1 215 ? -11.086 -37.793 186.777 1.00 53.40 215 PHE A C 1
ATOM 1597 O O . PHE A 1 215 ? -10.742 -37.205 187.748 1.00 64.20 215 PHE A O 1
ATOM 1599 N N . SER A 1 216 ? -12.011 -38.706 186.628 1.00 46.23 216 SER A N 1
ATOM 1600 C CA . SER A 1 216 ? -12.744 -38.863 187.856 1.00 54.62 216 SER A CA 1
ATOM 1601 C C . SER A 1 216 ? -12.997 -37.501 188.554 1.00 53.41 216 SER A C 1
ATOM 1602 O O . SER A 1 216 ? -12.623 -37.329 189.698 1.00 54.01 216 SER A O 1
ATOM 1605 N N . PRO A 1 217 ? -13.667 -36.530 187.820 1.00 48.27 217 PRO A N 1
ATOM 1606 C CA . PRO A 1 217 ? -13.919 -35.276 188.540 1.00 47.81 217 PRO A CA 1
ATOM 1607 C C . PRO A 1 217 ? -15.099 -35.183 189.489 1.00 48.39 217 PRO A C 1
ATOM 1608 O O . PRO A 1 217 ? -16.166 -35.608 189.188 1.00 54.33 217 PRO A O 1
ATOM 1612 N N . ALA A 1 218 ? -14.870 -34.553 190.629 1.00 54.53 218 ALA A N 1
ATOM 1613 C CA . ALA A 1 218 ? -15.856 -34.306 191.666 1.00 50.48 218 ALA A CA 1
ATOM 1614 C C . ALA A 1 218 ? -16.634 -33.046 191.363 1.00 48.31 218 ALA A C 1
ATOM 1615 O O . ALA A 1 218 ? -16.061 -32.032 191.145 1.00 50.06 218 ALA A O 1
ATOM 1617 N N . GLN A 1 219 ? -17.947 -33.113 191.344 1.00 46.74 219 GLN A N 1
ATOM 1618 C CA . GLN A 1 219 ? -18.736 -31.953 191.033 1.00 49.62 219 GLN A CA 1
ATOM 1619 C C . GLN A 1 219 ? -19.243 -31.311 192.254 1.00 45.88 219 GLN A C 1
ATOM 1620 O O . GLN A 1 219 ? -19.288 -31.914 193.266 1.00 49.14 219 GLN A O 1
ATOM 1626 N N . GLY A 1 220 ? -19.608 -30.062 192.147 1.00 48.76 220 GLY A N 1
ATOM 1627 C CA . GLY A 1 220 ? -20.146 -29.321 193.260 1.00 45.93 220 GLY A CA 1
ATOM 1628 C C . GLY A 1 220 ? -19.165 -28.403 193.945 1.00 45.13 220 GLY A C 1
ATOM 1629 O O . GLY A 1 220 ? -19.527 -27.404 194.503 1.00 49.65 220 GLY A O 1
ATOM 1630 N N . VAL A 1 221 ? -17.905 -28.765 193.868 1.00 44.22 221 VAL A N 1
ATOM 1631 C CA . VAL A 1 221 ? -16.849 -28.050 194.523 1.00 44.56 221 VAL A CA 1
ATOM 1632 C C . VAL A 1 221 ? -15.775 -27.429 193.636 1.00 49.48 221 VAL A C 1
ATOM 1633 O O . VAL A 1 221 ? -15.646 -27.742 192.493 1.00 56.11 221 VAL A O 1
ATOM 1637 N N . GLY A 1 222 ? -14.993 -26.538 194.187 1.00 42.70 222 GLY A N 1
ATOM 1638 C CA . GLY A 1 222 ? -13.935 -25.891 193.460 1.00 38.42 222 GLY A CA 1
ATOM 1639 C C . GLY A 1 222 ? -12.917 -25.441 194.460 1.00 36.25 222 GLY A C 1
ATOM 1640 O O . GLY A 1 222 ? -12.976 -25.838 195.567 1.00 31.58 222 GLY A O 1
ATOM 1641 N N . VAL A 1 223 ? -11.990 -24.593 194.060 1.00 37.83 223 VAL A N 1
ATOM 1642 C CA . VAL A 1 223 ? -10.931 -24.133 194.920 1.00 28.96 223 VAL A CA 1
ATOM 1643 C C . VAL A 1 223 ? -11.011 -22.661 195.048 1.00 28.75 223 VAL A C 1
ATOM 1644 O O . VAL A 1 223 ? -11.192 -22.029 194.105 1.00 31.37 223 VAL A O 1
ATOM 1648 N N . GLN A 1 224 ? -10.879 -22.139 196.246 1.00 30.46 224 GLN A N 1
ATOM 1649 C CA . GLN A 1 224 ? -10.958 -20.710 196.498 1.00 32.56 224 GLN A CA 1
ATOM 1650 C C . GLN A 1 224 ? -9.730 -20.273 197.261 1.00 30.11 224 GLN A C 1
ATOM 1651 O O . GLN A 1 224 ? -9.405 -20.833 198.238 1.00 25.45 224 GLN A O 1
ATOM 1657 N N . LEU A 1 225 ? -9.037 -19.262 196.777 1.00 25.07 225 LEU A N 1
ATOM 1658 C CA . LEU A 1 225 ? -7.821 -18.786 197.433 1.00 30.97 225 LEU A CA 1
ATOM 1659 C C . LEU A 1 225 ? -8.108 -17.641 198.397 1.00 29.67 225 LEU A C 1
ATOM 1660 O O . LEU A 1 225 ? -8.820 -16.694 198.060 1.00 26.27 225 LEU A O 1
ATOM 1665 N N . THR A 1 226 ? -7.542 -17.730 199.596 1.00 25.32 226 THR A N 1
ATOM 1666 C CA . THR A 1 226 ? -7.774 -16.712 200.613 1.00 29.55 226 THR A CA 1
ATOM 1667 C C . THR A 1 226 ? -6.456 -16.154 201.152 1.00 28.05 226 THR A C 1
ATOM 1668 O O . THR A 1 226 ? -5.407 -16.790 201.044 1.00 23.70 226 THR A O 1
ATOM 1672 N N . ARG A 1 227 ? -6.515 -14.952 201.715 1.00 23.81 227 ARG A N 1
ATOM 1673 C CA . ARG A 1 227 ? -5.338 -14.311 202.292 1.00 26.23 227 ARG A CA 1
ATOM 1674 C C . ARG A 1 227 ? -5.740 -13.371 203.415 1.00 31.12 227 ARG A C 1
ATOM 1675 O O . ARG A 1 227 ? -6.655 -12.561 203.252 1.00 33.04 227 ARG A O 1
ATOM 1683 N N . ASN A 1 228 ? -5.043 -13.478 204.544 1.00 25.77 228 ASN A N 1
ATOM 1684 C CA . ASN A 1 228 ? -5.356 -12.698 205.736 1.00 27.35 228 ASN A CA 1
ATOM 1685 C C . ASN A 1 228 ? -6.825 -12.829 206.122 1.00 29.98 228 ASN A C 1
ATOM 1686 O O . ASN A 1 228 ? -7.465 -11.856 206.519 1.00 33.81 228 ASN A O 1
ATOM 1691 N N . GLY A 1 229 ? -7.355 -14.041 205.984 1.00 30.05 229 GLY A N 1
ATOM 1692 C CA . GLY A 1 229 ? -8.730 -14.329 206.346 1.00 31.38 229 GLY A CA 1
ATOM 1693 C C . GLY A 1 229 ? -9.745 -13.832 205.336 1.00 34.64 229 GLY A C 1
ATOM 1694 O O . GLY A 1 229 ? -10.951 -13.968 205.544 1.00 42.72 229 GLY A O 1
ATOM 1695 N N . THR A 1 230 ? -9.260 -13.262 204.237 1.00 38.45 230 THR A N 1
ATOM 1696 C CA . THR A 1 230 ? -10.133 -12.679 203.223 1.00 34.96 230 THR A CA 1
ATOM 1697 C C . THR A 1 230 ? -10.009 -13.388 201.878 1.00 33.48 230 THR A C 1
ATOM 1698 O O . THR A 1 230 ? -8.907 -13.576 201.362 1.00 31.42 230 THR A O 1
ATOM 1702 N N . ILE A 1 231 ? -11.150 -13.783 201.322 1.00 37.69 231 ILE A N 1
ATOM 1703 C CA . ILE A 1 231 ? -11.202 -14.431 200.017 1.00 33.33 231 ILE A CA 1
ATOM 1704 C C . ILE A 1 231 ? -10.710 -13.500 198.909 1.00 28.74 231 ILE A C 1
ATOM 1705 O O . ILE A 1 231 ? -11.115 -12.340 198.841 1.00 26.17 231 ILE A O 1
ATOM 1710 N N . ILE A 1 232 ? -9.831 -14.012 198.050 1.00 30.04 232 ILE A N 1
ATOM 1711 C CA . ILE A 1 232 ? -9.301 -13.234 196.931 1.00 32.35 232 ILE A CA 1
ATOM 1712 C C . ILE A 1 232 ? -9.939 -13.629 195.602 1.00 30.95 232 ILE A C 1
ATOM 1713 O O . ILE A 1 232 ? -9.600 -14.665 195.030 1.00 26.36 232 ILE A O 1
ATOM 1718 N N . PRO A 1 233 ? -10.862 -12.796 195.101 1.00 36.42 233 PRO A N 1
ATOM 1719 C CA . PRO A 1 233 ? -11.481 -13.047 193.796 1.00 35.64 233 PRO A CA 1
ATOM 1720 C C . PRO A 1 233 ? -10.451 -13.016 192.674 1.00 30.99 233 PRO A C 1
ATOM 1721 O O . PRO A 1 233 ? -9.395 -12.404 192.829 1.00 32.20 233 PRO A O 1
ATOM 1725 N N . ALA A 1 234 ? -10.753 -13.679 191.563 1.00 32.26 234 ALA A N 1
ATOM 1726 C CA . ALA A 1 234 ? -9.878 -13.647 190.401 1.00 27.79 234 ALA A CA 1
ATOM 1727 C C . ALA A 1 234 ? -9.796 -12.225 189.856 1.00 27.19 234 ALA A C 1
ATOM 1728 O O . ALA A 1 234 ? -10.756 -11.462 189.962 1.00 27.25 234 ALA A O 1
ATOM 1730 N N . ASN A 1 235 ? -8.644 -11.880 189.286 1.00 26.32 235 ASN A N 1
ATOM 1731 C CA . ASN A 1 235 ? -8.398 -10.544 188.748 1.00 25.80 235 ASN A CA 1
ATOM 1732 C C . ASN A 1 235 ? -8.633 -9.453 189.788 1.00 29.88 235 ASN A C 1
ATOM 1733 O O . ASN A 1 235 ? -9.413 -8.528 189.570 1.00 43.56 235 ASN A O 1
ATOM 1738 N N . ASN A 1 236 ? -7.948 -9.576 190.920 1.00 36.71 236 ASN A N 1
ATOM 1739 C CA . ASN A 1 236 ? -8.084 -8.634 192.023 1.00 30.14 236 ASN A CA 1
ATOM 1740 C C . ASN A 1 236 ? -6.716 -8.342 192.631 1.00 33.30 236 ASN A C 1
ATOM 1741 O O . ASN A 1 236 ? -6.111 -9.212 193.256 1.00 38.61 236 ASN A O 1
ATOM 1746 N N . THR A 1 237 ? -6.229 -7.119 192.444 1.00 29.65 237 THR A N 1
ATOM 1747 C CA . THR A 1 237 ? -4.868 -6.768 192.845 1.00 37.02 237 THR A CA 1
ATOM 1748 C C . THR A 1 237 ? -4.651 -6.772 194.357 1.00 31.64 237 THR A C 1
ATOM 1749 O O . THR A 1 237 ? -5.253 -5.983 195.085 1.00 32.39 237 THR A O 1
ATOM 1753 N N . VAL A 1 238 ? -3.779 -7.665 194.818 1.00 34.18 238 VAL A N 1
ATOM 1754 C CA . VAL A 1 238 ? -3.349 -7.683 196.212 1.00 28.94 238 VAL A CA 1
ATOM 1755 C C . VAL A 1 238 ? -1.956 -7.075 196.331 1.00 23.77 238 VAL A C 1
ATOM 1756 O O . VAL A 1 238 ? -0.981 -7.638 195.837 1.00 25.56 238 VAL A O 1
ATOM 1760 N N . SER A 1 239 ? -1.867 -5.922 196.985 1.00 25.50 239 SER A N 1
ATOM 1761 C CA . SER A 1 239 ? -0.604 -5.201 197.089 1.00 33.22 239 SER A CA 1
ATOM 1762 C C . SER A 1 239 ? 0.236 -5.686 198.265 1.00 29.82 239 SER A C 1
ATOM 1763 O O . SER A 1 239 ? -0.180 -5.585 199.419 1.00 25.31 239 SER A O 1
ATOM 1766 N N . LEU A 1 240 ? 1.418 -6.213 197.963 1.00 32.03 240 LEU A N 1
ATOM 1767 C CA . LEU A 1 240 ? 2.355 -6.641 198.994 1.00 33.99 240 LEU A CA 1
ATOM 1768 C C . LEU A 1 240 ? 3.137 -5.443 199.517 1.00 33.35 240 LEU A C 1
ATOM 1769 O O . LEU A 1 240 ? 3.570 -5.424 200.669 1.00 36.92 240 LEU A O 1
ATOM 1774 N N . GLY A 1 241 ? 3.314 -4.445 198.657 1.00 34.14 241 GLY A N 1
ATOM 1775 C CA . GLY A 1 241 ? 4.001 -3.226 199.040 1.00 32.53 241 GLY A CA 1
ATOM 1776 C C . GLY A 1 241 ? 5.505 -3.333 198.897 1.00 39.27 241 GLY A C 1
ATOM 1777 O O . GLY A 1 241 ? 6.005 -3.957 197.961 1.00 37.32 241 GLY A O 1
ATOM 1778 N N . ALA A 1 242 ? 6.226 -2.724 199.835 1.00 39.35 242 ALA A N 1
ATOM 1779 C CA . ALA A 1 242 ? 7.685 -2.715 199.813 1.00 29.79 242 ALA A CA 1
ATOM 1780 C C . ALA A 1 242 ? 8.263 -4.124 199.896 1.00 29.49 242 ALA A C 1
ATOM 1781 O O . ALA A 1 242 ? 8.123 -4.806 200.911 1.00 19.24 242 ALA A O 1
ATOM 1783 N N . VAL A 1 243 ? 8.909 -4.551 198.816 1.00 36.13 243 VAL A N 1
ATOM 1784 C CA . VAL A 1 243 ? 9.517 -5.875 198.743 1.00 30.54 243 VAL A CA 1
ATOM 1785 C C . VAL A 1 243 ? 10.978 -5.771 198.323 1.00 33.03 243 VAL A C 1
ATOM 1786 O O . VAL A 1 243 ? 11.285 -5.273 197.241 1.00 34.45 243 VAL A O 1
ATOM 1790 N N . GLY A 1 244 ? 11.875 -6.244 199.184 1.00 31.21 244 GLY A N 1
ATOM 1791 C CA . GLY A 1 244 ? 13.301 -6.153 198.929 1.00 27.29 244 GLY A CA 1
ATOM 1792 C C . GLY A 1 244 ? 13.995 -7.499 198.835 1.00 27.39 244 GLY A C 1
ATOM 1793 O O . GLY A 1 244 ? 13.446 -8.456 198.291 1.00 30.75 244 GLY A O 1
ATOM 1794 N N . THR A 1 245 ? 15.210 -7.571 199.370 1.00 31.55 245 THR A N 1
ATOM 1795 C CA . THR A 1 245 ? 16.030 -8.774 199.258 1.00 28.66 245 THR A CA 1
ATOM 1796 C C . THR A 1 245 ? 15.554 -9.889 200.185 1.00 25.31 245 THR A C 1
ATOM 1797 O O . THR A 1 245 ? 16.007 -11.029 200.079 1.00 24.14 245 THR A O 1
ATOM 1801 N N . SER A 1 246 ? 14.646 -9.558 201.095 1.00 23.02 246 SER A N 1
ATOM 1802 C CA . SER A 1 246 ? 14.060 -10.556 201.980 1.00 26.63 246 SER A CA 1
ATOM 1803 C C . SER A 1 246 ? 12.743 -11.060 201.400 1.00 26.70 246 SER A C 1
ATOM 1804 O O . SER A 1 246 ? 11.947 -10.278 200.880 1.00 31.85 246 SER A O 1
ATOM 1807 N N . ALA A 1 247 ? 12.522 -12.367 201.490 1.00 25.38 247 ALA A N 1
ATOM 1808 C CA . ALA A 1 247 ? 11.335 -12.986 200.911 1.00 29.35 247 ALA A CA 1
ATOM 1809 C C . ALA A 1 247 ? 10.051 -12.503 201.578 1.00 29.89 247 ALA A C 1
ATOM 1810 O O . ALA A 1 247 ? 9.914 -12.555 202.802 1.00 36.64 247 ALA A O 1
ATOM 1812 N N . VAL A 1 248 ? 9.112 -12.030 200.764 1.00 26.74 248 VAL A N 1
ATOM 1813 C CA . VAL A 1 248 ? 7.823 -11.567 201.261 1.00 26.44 248 VAL A CA 1
ATOM 1814 C C . VAL A 1 248 ? 6.712 -12.498 200.789 1.00 27.72 248 VAL A C 1
ATOM 1815 O O . VAL A 1 248 ? 6.439 -12.607 199.597 1.00 31.53 248 VAL A O 1
ATOM 1819 N N . SER A 1 249 ? 6.077 -13.172 201.737 1.00 31.04 249 SER A N 1
ATOM 1820 C CA . SER A 1 249 ? 5.050 -14.153 201.420 1.00 24.91 249 SER A CA 1
ATOM 1821 C C . SER A 1 249 ? 3.835 -13.525 200.737 1.00 24.47 249 SER A C 1
ATOM 1822 O O . SER A 1 249 ? 3.476 -12.382 201.020 1.00 20.50 249 SER A O 1
ATOM 1825 N N . LEU A 1 250 ? 3.210 -14.270 199.830 1.00 29.28 250 LEU A N 1
ATOM 1826 C CA . LEU A 1 250 ? 1.985 -13.808 199.187 1.00 26.88 250 LEU A CA 1
ATOM 1827 C C . LEU A 1 250 ? 0.786 -14.150 200.065 1.00 26.21 250 LEU A C 1
ATOM 1828 O O . LEU A 1 250 ? -0.317 -13.643 199.861 1.00 28.01 250 LEU A O 1
ATOM 1833 N N . GLY A 1 251 ? 1.022 -15.017 201.045 1.00 25.28 251 GLY A N 1
ATOM 1834 C CA . GLY A 1 251 ? 0.026 -15.353 202.045 1.00 25.90 251 GLY A CA 1
ATOM 1835 C C . GLY A 1 251 ? -1.216 -16.036 201.509 1.00 27.42 251 GLY A C 1
ATOM 1836 O O . GLY A 1 251 ? -2.310 -15.840 202.035 1.00 31.51 251 GLY A O 1
ATOM 1837 N N . LEU A 1 252 ? -1.051 -16.844 200.468 1.00 28.18 252 LEU A N 1
ATOM 1838 C CA . LEU A 1 252 ? -2.186 -17.527 199.859 1.00 24.24 252 LEU A CA 1
ATOM 1839 C C . LEU A 1 252 ? -2.524 -18.826 200.584 1.00 28.33 252 LEU A C 1
ATOM 1840 O O . LEU A 1 252 ? -1.644 -19.506 201.114 1.00 26.27 252 LEU A O 1
ATOM 1845 N N . THR A 1 253 ? -3.811 -19.155 200.603 1.00 29.25 253 THR A N 1
ATOM 1846 C CA . THR A 1 253 ? -4.291 -20.397 201.194 1.00 26.49 253 THR A CA 1
ATOM 1847 C C . THR A 1 253 ? -5.359 -21.018 200.302 1.00 27.32 253 THR A C 1
ATOM 1848 O O . THR A 1 253 ? -6.344 -20.366 199.949 1.00 26.28 253 THR A O 1
ATOM 1852 N N . ALA A 1 254 ? -5.149 -22.278 199.934 1.00 27.01 254 ALA A N 1
ATOM 1853 C CA . ALA A 1 254 ? -6.091 -23.004 199.095 1.00 28.11 254 ALA A CA 1
ATOM 1854 C C . ALA A 1 254 ? -7.210 -23.612 199.930 1.00 28.94 254 ALA A C 1
ATOM 1855 O O . ALA A 1 254 ? -6.957 -24.334 200.898 1.00 33.09 254 ALA A O 1
ATOM 1857 N N . ASN A 1 255 ? -8.447 -23.310 199.543 1.00 24.91 255 ASN A N 1
ATOM 1858 C CA . ASN A 1 255 ? -9.630 -23.810 200.232 1.00 24.49 255 ASN A CA 1
ATOM 1859 C C . ASN A 1 255 ? -10.596 -24.499 199.281 1.00 32.91 255 ASN A C 1
ATOM 1860 O O . ASN A 1 255 ? -10.530 -24.309 198.067 1.00 32.37 255 ASN A O 1
ATOM 1865 N N . TYR A 1 256 ? -11.496 -25.300 199.839 1.00 36.89 256 TYR A N 1
ATOM 1866 C CA . TYR A 1 256 ? -12.623 -25.816 199.076 1.00 29.77 256 TYR A CA 1
ATOM 1867 C C . TYR A 1 256 ? -13.755 -24.801 199.119 1.00 33.02 256 TYR A C 1
ATOM 1868 O O . TYR A 1 256 ? -13.975 -24.151 200.140 1.00 43.20 256 TYR A O 1
ATOM 1877 N N . ALA A 1 257 ? -14.470 -24.663 198.010 1.00 36.98 257 ALA A N 1
ATOM 1878 C CA . ALA A 1 257 ? -15.630 -23.786 197.965 1.00 38.80 257 ALA A CA 1
ATOM 1879 C C . ALA A 1 257 ? -16.780 -24.483 197.248 1.00 38.01 257 ALA A C 1
ATOM 1880 O O . ALA A 1 257 ? -16.558 -25.294 196.352 1.00 34.52 257 ALA A O 1
ATOM 1882 N N . ARG A 1 258 ? -18.007 -24.170 197.652 1.00 43.89 258 ARG A N 1
ATOM 1883 C CA . ARG A 1 258 ? -19.188 -24.815 197.088 1.00 42.64 258 ARG A CA 1
ATOM 1884 C C . ARG A 1 258 ? -19.715 -24.054 195.876 1.00 50.19 258 ARG A C 1
ATOM 1885 O O . ARG A 1 258 ? -19.795 -22.825 195.888 1.00 42.83 258 ARG A O 1
ATOM 1893 N N . THR A 1 259 ? -20.076 -24.800 194.835 1.00 51.94 259 THR A N 1
ATOM 1894 C CA . THR A 1 259 ? -20.518 -24.217 193.571 1.00 55.95 259 THR A CA 1
ATOM 1895 C C . THR A 1 259 ? -21.944 -23.683 193.647 1.00 50.52 259 THR A C 1
ATOM 1896 O O . THR A 1 259 ? -22.223 -22.562 193.220 1.00 48.63 259 THR A O 1
ATOM 1900 N N . GLY A 1 260 ? -22.842 -24.496 194.191 1.00 48.31 260 GLY A N 1
ATOM 1901 C CA . GLY A 1 260 ? -24.248 -24.151 194.260 1.00 49.93 260 GLY A CA 1
ATOM 1902 C C . GLY A 1 260 ? -25.099 -25.371 193.979 1.00 59.35 260 GLY A C 1
ATOM 1903 O O . GLY A 1 260 ? -26.255 -25.262 193.568 1.00 66.27 260 GLY A O 1
ATOM 1904 N N . GLY A 1 261 ? -24.510 -26.543 194.195 1.00 51.38 261 GLY A N 1
ATOM 1905 C CA . GLY A 1 261 ? -25.199 -27.802 193.988 1.00 56.60 261 GLY A CA 1
ATOM 1906 C C . GLY A 1 261 ? -24.974 -28.738 195.157 1.00 45.30 261 GLY A C 1
ATOM 1907 O O . GLY A 1 261 ? -25.166 -28.356 196.310 1.00 60.03 261 GLY A O 1
ATOM 1908 N N . GLN A 1 262 ? -24.568 -29.968 194.862 1.00 43.75 262 GLN A N 1
ATOM 1909 C CA . GLN A 1 262 ? -24.284 -30.947 195.906 1.00 52.87 262 GLN A CA 1
ATOM 1910 C C . GLN A 1 262 ? -23.005 -31.722 195.591 1.00 51.20 262 GLN A C 1
ATOM 1911 O O . GLN A 1 262 ? -22.857 -32.287 194.508 1.00 48.52 262 GLN A O 1
ATOM 1917 N N . VAL A 1 263 ? -22.087 -31.738 196.552 1.00 51.38 263 VAL A N 1
ATOM 1918 C CA . VAL A 1 263 ? -20.748 -32.286 196.350 1.00 50.12 263 VAL A CA 1
ATOM 1919 C C . VAL A 1 263 ? -20.741 -33.799 196.138 1.00 52.81 263 VAL A C 1
ATOM 1920 O O . VAL A 1 263 ? -21.290 -34.552 196.942 1.00 56.07 263 VAL A O 1
ATOM 1924 N N . THR A 1 264 ? -20.112 -34.234 195.050 1.00 50.52 264 THR A N 1
ATOM 1925 C CA . THR A 1 264 ? -19.929 -35.656 194.781 1.00 52.04 264 THR A CA 1
ATOM 1926 C C . THR A 1 264 ? -18.448 -36.010 194.870 1.00 47.46 264 THR A C 1
ATOM 1927 O O . THR A 1 264 ? -17.591 -35.136 194.769 1.00 49.96 264 THR A O 1
ATOM 1931 N N . ALA A 1 265 ? -18.150 -37.292 195.056 1.00 37.34 265 ALA A N 1
ATOM 1932 C CA . ALA A 1 265 ? -16.773 -37.738 195.248 1.00 49.45 265 ALA A CA 1
ATOM 1933 C C . ALA A 1 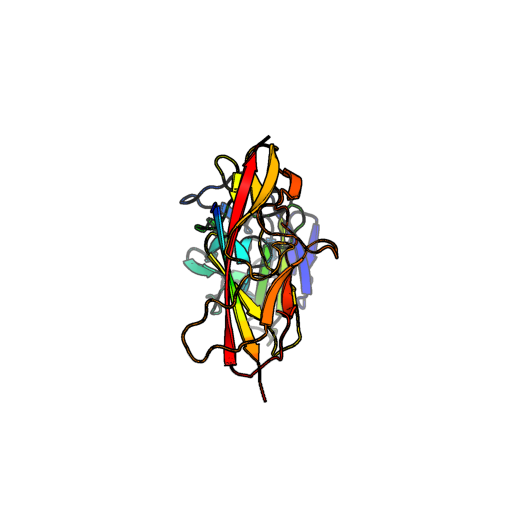265 ? -15.946 -37.630 193.968 1.00 42.20 265 ALA A C 1
ATOM 1934 O O . ALA A 1 265 ? -16.494 -37.494 192.875 1.00 51.15 265 ALA A O 1
ATOM 1936 N N . GLY A 1 266 ? -14.624 -37.687 194.114 1.00 46.55 266 GLY A N 1
ATOM 1937 C CA . GLY A 1 266 ? -13.727 -37.682 192.971 1.00 40.71 266 GLY A CA 1
ATOM 1938 C C . GLY A 1 266 ? -12.576 -36.695 193.062 1.00 45.35 266 GLY A C 1
ATOM 1939 O O . GLY A 1 266 ? -12.405 -36.011 194.072 1.00 42.68 266 GLY A O 1
ATOM 1940 N N . ASN A 1 267 ? -11.785 -36.625 191.993 1.00 47.97 267 ASN A N 1
ATOM 1941 C CA . ASN A 1 267 ? -10.644 -35.714 191.916 1.00 39.87 267 ASN A CA 1
ATOM 1942 C C . ASN A 1 267 ? -11.044 -34.243 191.881 1.00 42.02 267 ASN A C 1
ATOM 1943 O O . ASN A 1 267 ? -12.126 -33.889 191.411 1.00 36.26 267 ASN A O 1
ATOM 1948 N N . VAL A 1 268 ? -10.152 -33.393 192.379 1.00 36.66 268 VAL A N 1
ATOM 1949 C CA . VAL A 1 268 ? -10.327 -31.949 192.311 1.00 34.98 268 VAL A CA 1
ATOM 1950 C C . VAL A 1 268 ? -9.025 -31.298 191.858 1.00 37.09 268 VAL A C 1
ATOM 1951 O O . VAL A 1 268 ? -7.963 -31.569 192.419 1.00 36.78 268 VAL A O 1
ATOM 1955 N N . GLN A 1 269 ? -9.101 -30.451 190.836 1.00 33.18 269 GLN A N 1
ATOM 1956 C CA . GLN A 1 269 ? -7.919 -29.739 190.368 1.00 29.88 269 GLN A CA 1
ATOM 1957 C C . GLN A 1 269 ? -8.259 -28.364 189.810 1.00 32.20 269 GLN A C 1
ATOM 1958 O O . GLN A 1 269 ? -9.181 -28.215 189.011 1.00 35.40 269 GLN A O 1
ATOM 1964 N N . SER A 1 270 ? -7.502 -27.360 190.238 1.00 36.54 270 SER A N 1
ATOM 1965 C CA . SER A 1 270 ? -7.649 -26.012 189.710 1.00 28.59 270 SER A CA 1
ATOM 1966 C C . SER A 1 270 ? -6.281 -25.415 189.405 1.00 31.26 270 SER A C 1
ATOM 1967 O O . SER A 1 270 ? -5.362 -25.498 190.220 1.00 30.13 270 SER A O 1
ATOM 1970 N N . ILE A 1 271 ? -6.150 -24.823 188.223 1.00 27.47 271 ILE A N 1
ATOM 1971 C CA . ILE A 1 271 ? -4.903 -24.188 187.824 1.00 25.31 271 ILE A CA 1
ATOM 1972 C C . ILE A 1 271 ? -5.044 -22.674 187.911 1.00 25.20 271 ILE A C 1
ATOM 1973 O O . ILE A 1 271 ? -5.673 -22.049 187.058 1.00 31.34 271 ILE A O 1
ATOM 1978 N N . ILE A 1 272 ? -4.456 -22.093 188.949 1.00 31.05 272 ILE A N 1
ATOM 1979 C CA . ILE A 1 272 ? -4.594 -20.667 189.214 1.00 27.15 272 ILE A CA 1
ATOM 1980 C C . ILE A 1 272 ? -3.302 -19.918 188.909 1.00 28.05 272 ILE A C 1
ATOM 1981 O O . ILE A 1 272 ? -2.228 -20.291 189.382 1.00 21.27 272 ILE A O 1
ATOM 1986 N N . GLY A 1 273 ? -3.414 -18.862 188.111 1.00 25.01 273 GLY A N 1
ATOM 1987 C CA . GLY A 1 273 ? -2.258 -18.079 187.722 1.00 24.06 273 GLY A CA 1
ATOM 1988 C C . GLY A 1 273 ? -1.991 -16.922 188.663 1.00 30.55 273 GLY A C 1
ATOM 1989 O O . GLY A 1 273 ? -2.918 -16.302 189.182 1.00 22.59 273 GLY A O 1
ATOM 1990 N N . VAL A 1 274 ? -0.715 -16.636 188.891 1.00 26.84 274 VAL A N 1
ATOM 1991 C CA . VAL A 1 274 ? -0.319 -15.489 189.693 1.00 24.77 274 VAL A CA 1
ATOM 1992 C C . VAL A 1 274 ? 0.460 -14.507 188.829 1.00 24.91 274 VAL A C 1
ATOM 1993 O O . VAL A 1 274 ? 1.502 -14.854 188.272 1.00 23.69 274 VAL A O 1
ATOM 1997 N N . THR A 1 275 ? -0.048 -13.285 188.706 1.00 20.44 275 THR A N 1
ATOM 1998 C CA . THR A 1 275 ? 0.642 -12.279 187.905 1.00 22.12 275 THR A CA 1
ATOM 1999 C C . THR A 1 275 ? 0.967 -11.046 188.739 1.00 25.37 275 THR A C 1
ATOM 2000 O O . THR A 1 275 ? 0.089 -10.485 189.391 1.00 30.32 275 THR A O 1
ATOM 2004 N N . PHE A 1 276 ? 2.228 -10.625 188.712 1.00 22.48 276 PHE A N 1
ATOM 2005 C CA . PHE A 1 276 ? 2.675 -9.505 189.536 1.00 27.17 276 PHE A CA 1
ATOM 2006 C C . PHE A 1 276 ? 2.522 -8.159 188.839 1.00 27.13 276 PHE A C 1
ATOM 2007 O O . PHE A 1 276 ? 2.742 -8.036 187.634 1.00 31.71 276 PHE A O 1
ATOM 2015 N N . VAL A 1 277 ? 2.142 -7.153 189.621 1.00 26.43 277 VAL A N 1
ATOM 2016 C CA . VAL A 1 277 ? 2.006 -5.788 189.137 1.00 32.39 277 VAL A CA 1
ATOM 2017 C C . VAL A 1 277 ? 3.053 -4.902 189.800 1.00 34.34 277 VAL A C 1
ATOM 2018 O O . VAL A 1 277 ? 3.196 -4.904 191.025 1.00 32.74 277 VAL A O 1
ATOM 2022 N N . TYR A 1 278 ? 3.781 -4.147 188.986 1.00 39.04 278 TYR A N 1
ATOM 2023 C CA . TYR A 1 278 ? 4.878 -3.328 189.484 1.00 39.02 278 TYR A CA 1
ATOM 2024 C C . TYR A 1 278 ? 4.467 -1.866 189.608 1.00 42.22 278 TYR A C 1
ATOM 2025 O O . TYR A 1 278 ? 3.609 -1.391 188.862 1.00 38.24 278 TYR A O 1
ATOM 2034 N N . GLN A 1 279 ? 5.083 -1.174 190.565 1.00 55.14 279 GLN A N 1
ATOM 2035 C CA . GLN A 1 279 ? 4.759 0.214 190.897 1.00 54.15 279 GLN A CA 1
ATOM 2036 C C . GLN A 1 279 ? 3.315 0.352 191.376 1.00 57.87 279 GLN A C 1
ATOM 2037 O O . GLN A 1 279 ? 2.599 -0.634 191.552 1.00 47.70 279 GLN A O 1
ATOM 2044 N N . ALA B 2 1 ? 1.115 -15.855 183.313 1.00 21.99 1 ALA B N 1
ATOM 2045 C CA . ALA B 2 1 ? 1.325 -15.687 184.746 1.00 22.47 1 ALA B CA 1
ATOM 2046 C C . ALA B 2 1 ? 2.794 -15.861 185.108 1.00 23.41 1 ALA B C 1
ATOM 2047 O O . ALA B 2 1 ? 3.506 -16.644 184.480 1.00 26.84 1 ALA B O 1
ATOM 2049 N N . ASP B 2 2 ? 3.244 -15.128 186.121 1.00 26.92 2 ASP B N 1
ATOM 2050 C CA . ASP B 2 2 ? 4.602 -15.290 186.626 1.00 29.08 2 ASP B CA 1
ATOM 2051 C C . ASP B 2 2 ? 4.718 -16.605 187.386 1.00 21.08 2 ASP B C 1
ATOM 2052 O O . ASP B 2 2 ? 5.748 -17.275 187.335 1.00 31.14 2 ASP B O 1
ATOM 2057 N N . VAL B 2 3 ? 3.654 -16.959 188.099 1.00 21.38 3 VAL B N 1
ATOM 2058 C CA . VAL B 2 3 ? 3.590 -18.222 188.827 1.00 26.88 3 VAL B CA 1
ATOM 2059 C C . VAL B 2 3 ? 2.255 -18.913 188.570 1.00 23.91 3 VAL B C 1
ATOM 2060 O O . VAL B 2 3 ? 1.202 -18.279 188.627 1.00 27.25 3 VAL B O 1
ATOM 2064 N N . THR B 2 4 ? 2.298 -20.209 188.281 1.00 23.37 4 THR B N 1
ATOM 2065 C CA . THR B 2 4 ? 1.076 -20.991 188.141 1.00 28.26 4 THR B CA 1
ATOM 2066 C C . THR B 2 4 ? 0.892 -21.909 189.349 1.00 28.31 4 THR B C 1
ATOM 2067 O O . THR B 2 4 ? 1.793 -22.664 189.719 1.00 24.15 4 THR B O 1
ATOM 2071 N N . ILE B 2 5 ? -0.279 -21.823 189.971 1.00 30.57 5 ILE B N 1
ATOM 2072 C CA . ILE B 2 5 ? -0.583 -22.630 191.146 1.00 28.75 5 ILE B CA 1
ATOM 2073 C C . ILE B 2 5 ? -1.511 -23.785 190.793 1.00 30.31 5 ILE B C 1
ATOM 2074 O O . ILE B 2 5 ? -2.648 -23.572 190.373 1.00 29.10 5 ILE B O 1
ATOM 2079 N N . THR B 2 6 ? -1.019 -25.007 190.962 1.00 37.70 6 THR B N 1
ATOM 2080 C CA . THR B 2 6 ? -1.848 -26.190 190.782 1.00 34.94 6 THR B CA 1
ATOM 2081 C C . THR B 2 6 ? -2.386 -26.642 192.134 1.00 36.51 6 THR B C 1
ATOM 2082 O O . THR B 2 6 ? -1.623 -26.855 193.076 1.00 40.30 6 THR B O 1
ATOM 2086 N N . VAL B 2 7 ? -3.705 -26.777 192.227 1.00 41.97 7 VAL B N 1
ATOM 2087 C CA . VAL B 2 7 ? -4.350 -27.143 193.481 1.00 27.83 7 VAL B CA 1
ATOM 2088 C C . VAL B 2 7 ? -5.040 -28.501 193.379 1.00 35.30 7 VAL B C 1
ATOM 2089 O O . VAL B 2 7 ? -6.120 -28.618 192.797 1.00 34.73 7 VAL B O 1
ATOM 2093 N N . ASN B 2 8 ? -4.410 -29.523 193.948 1.00 37.09 8 ASN B N 1
ATOM 2094 C CA . ASN B 2 8 ? -4.957 -30.875 193.917 1.00 36.55 8 ASN B CA 1
ATOM 2095 C C . ASN B 2 8 ? -5.786 -31.189 195.158 1.00 35.88 8 ASN B C 1
ATOM 2096 O O . ASN B 2 8 ? -5.312 -31.048 196.286 1.00 42.52 8 ASN B O 1
ATOM 2101 N N . GLY B 2 9 ? -7.025 -31.615 194.941 1.00 36.67 9 GLY B N 1
ATOM 2102 C CA . GLY B 2 9 ? -7.906 -31.999 196.028 1.00 32.89 9 GLY B CA 1
ATOM 2103 C C . GLY B 2 9 ? -8.603 -33.311 195.727 1.00 38.79 9 GLY B C 1
ATOM 2104 O O . GLY B 2 9 ? -8.444 -33.867 194.640 1.00 45.18 9 GLY B O 1
ATOM 2105 N N . LYS B 2 10 ? -9.377 -33.807 196.687 1.00 38.32 10 LYS B N 1
ATOM 2106 C CA . LYS B 2 10 ? -10.118 -35.050 196.500 1.00 39.92 10 LYS B CA 1
ATOM 2107 C C . LYS B 2 10 ? -11.276 -35.168 197.485 1.00 40.25 10 LYS B C 1
ATOM 2108 O O . LYS B 2 10 ? -11.142 -34.834 198.662 1.00 44.70 10 LYS B O 1
ATOM 2114 N N . VAL B 2 11 ? -12.415 -35.643 196.991 1.00 44.43 11 VAL B N 1
ATOM 2115 C CA . VAL B 2 11 ? -13.591 -35.863 197.825 1.00 46.28 11 VAL B CA 1
ATOM 2116 C C . VAL B 2 11 ? -13.847 -37.356 197.996 1.00 51.32 11 VAL B C 1
ATOM 2117 O O . VAL B 2 11 ? -13.960 -38.088 197.012 1.00 50.77 11 VAL B O 1
ATOM 2121 N N . VAL B 2 12 ? -13.934 -37.808 199.244 1.00 47.45 12 VAL B N 1
ATOM 2122 C CA . VAL B 2 12 ? -14.190 -39.217 199.526 1.00 39.69 12 VAL B CA 1
ATOM 2123 C C . VAL B 2 12 ? -15.665 -39.456 199.836 1.00 44.75 12 VAL B C 1
ATOM 2124 O O . VAL B 2 12 ? -16.429 -38.511 200.033 1.00 49.34 12 VAL B O 1
ATOM 2128 N N . ALA B 2 13 ? -16.058 -40.725 199.875 1.00 50.27 13 ALA B N 1
ATOM 2129 C CA . ALA B 2 13 ? -17.440 -41.091 200.161 1.00 42.32 13 ALA B CA 1
ATOM 2130 C C . ALA B 2 13 ? -17.526 -42.015 201.371 1.00 47.39 13 ALA B C 1
ATOM 2131 O O . ALA B 2 13 ? -16.629 -42.824 201.613 1.00 40.37 13 ALA B O 1
#

Sequence (292 aa):
FACKTANGTAIPIGGGSANVYVNLAPVVNVGQNLVVDLSTQIFCHNDYPETITDYVTLQRGAAYGGVLSSFSGTVKYNGSSYPFPTTSETPRVVYNSRTDKPWPVALYLTPVSSAGGVAIKAGSLIAVLILRQTNNYNSDDFQFVWNIYANNDVVVPTGGCDASARDVTVTLPDYPGSVPIPLTVYCAKSQNLGYYLSGTTADAGNSIFTNTASFSPAQGVGVQLTRNGTIIPANNTVSLGAVGTSAVSLGLTANYARTGGQVTAGNVQSIIGVTFVYQADVTITVNGKVVA

Nearest PDB structures (foldseek):
  5jr4-assembly1_A  TM=1.004E+00  e=5.290E-55  Escherichia coli UTI89
  3rfz-assembly1_A  TM=5.719E-01  e=9.872E-46  Escherichia coli
  1kiu-assembly10_P  TM=5.746E-01  e=7.345E-44  Escherichia coli
  1klf-assembly5_J  TM=5.751E-01  e=1.278E-42  Escherichia coli
  5jqi-assembly3_D  TM=4.920E-01  e=1.416E-41  Escherichia coli UTI89

Radius of gyration: 26.05 Å; Cα contacts (8 Å, |Δi|>4): 835; chains: 2; bounding box: 79×46×45 Å

Secondary structure (DSSP, 8-state):
-EEEETTS-EE-TT-EEEEEEE---SB--TT--EEEE-TTTEEEE-S-TTT--EEEEEEEEEE-HHHHHHEEEEEEETTEEEEES--SPPPPEEE--SS-EE--EEEEEEE-TT--EEEE-TT-EEEEEEEEEEESSS---EEEEEEEEESS-EEE---SEEES-SEEEEEPPSSS-EEE---EEEESS-EEEEEEEES-B-STTS-EE-----SSBPPSEEEEEEETTEE--SS--EEEEEE-SS-EE---EEEEEE-SS----EEEEEEEEEEEEE-/--EEEEEEEEE--

CATH classification: 2.60.40.1090 (+1 more: 2.60.40.1090)

B-factor: mean 31.81, std 8.38, range [11.15, 69.79]

InterPro domains:
  IPR000259 Fimbrial-type adhesion domain [PF00419] (182-300)
  IPR008966 Adhesion domain superfamily [SSF49401] (22-179)
  IPR008966 Adhesion domain superfamily [SSF49401] (181-300)
  IPR015243 FimH, mannose-binding domain [PF09160] (24-168)
  IPR015243 FimH, mannose-binding domain [cd10466] (22-179)
  IPR036937 Fimbrial-type adhesion domain superfamily [G3DSA:2.60.40.1090] (22-180)
  IPR036937 Fimbrial-type adhesion domain superfamily [G3DSA:2.60.40.1090] (181-300)
  IPR050263 Bacterial Fimbrial Adherence [PTHR33420] (1-300)